Protein AF-A0A955XH92-F1 (afdb_monomer)

Radius of gyration: 49.48 Å; Cα contacts (8 Å, |Δi|>4): 234; chains: 1; bounding box: 108×67×118 Å

Nearest PDB structures (foldseek):
  1gvi-assembly1_B  TM=5.004E-01  e=5.113E+00  Thermus sp.
  8cb5-assembly1_B  TM=3.357E-01  e=5.113E+00  Listeria monocytogenes
  5c5z-assembly1_B  TM=2.698E-01  e=4.292E+00  Escherichia coli

Foldseek 3Di:
DDDPPKDKDAAFDFDAFAWKAQPVVRDIDGFDPQPVHDPDPRGDGRHTDHPTIIIGDDRVVVVVCVVVVVVVCVVCVVVVVVVVVVVVLVVVLVVWDKDFAQFFAQFAWKAFPVVRDIFGDHHGGDGHHDDRRTIITGDPVVNVVVCVVVVVVCCVVVVVVVVVVVVVVVVCVVVVVVVVVVVVVCVVVVVPPVPVVVVVVVVVVVCVVVVNDPPPCCVVVVVVVVDPVVVVVVVVVVVVVVVVVD

Secondary structure (DSSP, 8-state):
----S--EEETT-EE-SEEEEETTTTEEEEE-TTTT-TT--SSEE----TT-EEEEEPHHHHHHHHHHHHHHHHHHHHHHHHHHHHHHHHHHHTS--EEETTSEE-SEEEEETTTTEEEEE-STTEEPSS-TT-EEEEEPHHHHHHHHHHHHHHHHHHHHHHHHHHHHHHHHHHHHHHHHHHHHHHHHHHH----HHHHHHHHHHHHHHTT----S-SHHHHHHGGG-HHHHHHHHHHHHHHHH--

pLDDT: mean 79.57, std 12.46, range [47.97, 96.19]

Structure (mmCIF, N/CA/C/O backbone):
data_AF-A0A955XH92-F1
#
_entry.id   AF-A0A955XH92-F1
#
loop_
_atom_site.group_PDB
_atom_site.id
_atom_site.type_symbol
_atom_site.label_atom_id
_atom_site.label_alt_id
_atom_site.label_comp_id
_atom_site.label_asym_id
_atom_site.label_entity_id
_atom_site.label_seq_id
_atom_site.pdbx_PDB_ins_code
_atom_site.Cartn_x
_atom_site.Cartn_y
_atom_site.Cartn_z
_atom_site.occupancy
_atom_site.B_iso_or_equiv
_atom_site.auth_seq_id
_atom_site.auth_comp_id
_atom_site.auth_asym_id
_atom_site.auth_atom_id
_atom_site.pdbx_PDB_model_num
ATOM 1 N N . MET A 1 1 ? -54.670 20.888 9.285 1.00 48.75 1 MET A N 1
ATOM 2 C CA . MET A 1 1 ? -53.463 21.634 9.723 1.00 48.75 1 MET A CA 1
ATOM 3 C C . MET A 1 1 ? -52.214 20.906 9.238 1.00 48.75 1 MET A C 1
ATOM 5 O O . MET A 1 1 ? -52.011 19.762 9.628 1.00 48.75 1 MET A O 1
ATOM 9 N N . LYS A 1 2 ? -51.399 21.523 8.372 1.00 62.41 2 LYS A N 1
ATOM 10 C CA . LYS A 1 2 ? -50.099 20.969 7.953 1.00 62.41 2 LYS A CA 1
ATOM 11 C C . LYS A 1 2 ? -49.118 21.125 9.121 1.00 62.41 2 LYS A C 1
ATOM 13 O O . LYS A 1 2 ? -48.779 22.250 9.472 1.00 62.41 2 LYS A O 1
ATOM 18 N N . ARG A 1 3 ? -48.709 20.027 9.766 1.00 62.78 3 ARG A N 1
ATOM 19 C CA . ARG A 1 3 ? -47.646 20.083 10.783 1.00 62.78 3 ARG A CA 1
ATOM 20 C C . ARG A 1 3 ? -46.311 20.365 10.078 1.00 62.78 3 ARG A C 1
ATOM 22 O O . ARG A 1 3 ? -46.056 19.737 9.049 1.00 62.78 3 ARG A O 1
ATOM 29 N N . PRO A 1 4 ? -45.479 21.292 10.581 1.00 65.06 4 PRO A N 1
ATOM 30 C CA . PRO A 1 4 ? -44.176 21.567 9.987 1.00 65.06 4 PRO A CA 1
ATOM 31 C C . PRO A 1 4 ? -43.326 20.291 9.994 1.00 65.06 4 PRO A C 1
ATOM 33 O O . PRO A 1 4 ? -43.204 19.622 11.017 1.00 65.06 4 PRO A O 1
ATOM 36 N N . MET A 1 5 ? -42.765 19.942 8.834 1.00 67.50 5 MET A N 1
ATOM 37 C CA . MET A 1 5 ? -42.059 18.673 8.600 1.00 67.50 5 MET A CA 1
ATOM 38 C C . MET A 1 5 ? -40.729 18.564 9.369 1.00 67.50 5 MET A C 1
ATOM 40 O O . MET A 1 5 ? -40.195 17.473 9.536 1.00 67.50 5 MET A O 1
ATOM 44 N N . MET A 1 6 ? -40.216 19.687 9.873 1.00 78.50 6 MET A N 1
ATOM 45 C CA . MET A 1 6 ? -38.989 19.784 10.655 1.00 78.50 6 MET A CA 1
ATOM 46 C C . MET A 1 6 ? -39.283 20.565 11.931 1.00 78.50 6 MET A C 1
ATOM 48 O O . MET A 1 6 ? -39.622 21.746 11.888 1.00 78.50 6 MET A O 1
ATOM 52 N N . THR A 1 7 ? -39.178 19.895 13.073 1.00 86.62 7 THR A N 1
ATOM 53 C CA . THR A 1 7 ? -39.348 20.510 14.392 1.00 86.62 7 THR A CA 1
ATOM 54 C C . THR A 1 7 ? -38.124 20.177 15.234 1.00 86.62 7 THR A C 1
ATOM 56 O O . THR A 1 7 ? -37.644 19.040 15.217 1.00 86.62 7 THR A O 1
ATOM 59 N N . TRP A 1 8 ? -37.592 21.190 15.914 1.00 92.00 8 TRP A N 1
ATOM 60 C CA . TRP A 1 8 ? -36.477 21.047 16.841 1.00 92.00 8 TRP A CA 1
ATOM 61 C C . TRP A 1 8 ? -37.012 20.782 18.243 1.00 92.00 8 TRP A C 1
ATOM 63 O O . TRP A 1 8 ? -37.930 21.470 18.683 1.00 92.00 8 TRP A O 1
ATOM 73 N N . TYR A 1 9 ? -36.396 19.834 18.936 1.00 93.69 9 TYR A N 1
ATOM 74 C CA . TYR A 1 9 ? -36.721 19.454 20.306 1.00 93.69 9 TYR A CA 1
ATOM 75 C C . TYR A 1 9 ? -35.491 19.611 21.197 1.00 93.69 9 TYR A C 1
ATOM 77 O O . TYR A 1 9 ? -34.352 19.522 20.724 1.00 93.69 9 TYR A O 1
ATOM 85 N N . ARG A 1 10 ? -35.708 19.879 22.478 1.00 94.88 10 ARG A N 1
ATOM 86 C CA . ARG A 1 10 ? -34.670 19.904 23.509 1.00 94.88 10 ARG A CA 1
ATOM 87 C C . ARG A 1 10 ? -34.712 18.614 24.314 1.00 94.88 10 ARG A C 1
ATOM 89 O O . ARG A 1 10 ? -35.688 17.866 24.285 1.00 94.88 10 ARG A O 1
ATOM 96 N N . GLU A 1 11 ? -33.624 18.343 25.018 1.00 92.62 11 GLU A N 1
ATOM 97 C CA . GLU A 1 11 ? -33.628 17.287 26.022 1.00 92.62 11 GLU A CA 1
ATOM 98 C C . GLU A 1 11 ? -34.738 17.525 27.057 1.00 92.62 11 GLU A C 1
ATOM 100 O O . GLU A 1 11 ? -34.969 18.654 27.489 1.00 92.62 11 GLU A O 1
ATOM 105 N N . GLY A 1 12 ? -35.420 16.446 27.441 1.00 90.06 12 GLY A N 1
ATOM 106 C CA . GLY A 1 12 ? -36.512 16.471 28.411 1.00 90.06 12 GLY A CA 1
ATOM 107 C C . GLY A 1 12 ? -37.889 16.738 27.803 1.00 90.06 12 GLY A C 1
ATOM 108 O O . GLY A 1 12 ? -38.890 16.457 28.465 1.00 90.06 12 GLY A O 1
ATOM 109 N N . ASP A 1 13 ? -37.961 17.194 26.548 1.00 92.25 13 ASP A N 1
ATOM 110 C CA . ASP A 1 13 ? -39.232 17.390 25.849 1.00 92.25 13 ASP A CA 1
ATOM 111 C C . ASP A 1 13 ? -39.973 16.054 25.678 1.00 92.25 13 ASP A C 1
ATOM 113 O O . ASP A 1 13 ? -39.369 15.003 25.434 1.00 92.25 13 ASP A O 1
ATOM 117 N N . ILE A 1 14 ? -41.305 16.095 25.772 1.00 91.50 14 ILE A N 1
ATOM 118 C CA . ILE A 1 14 ? -42.164 14.961 25.413 1.00 91.50 14 ILE A CA 1
ATOM 119 C C . ILE A 1 14 ? -42.299 14.963 23.896 1.00 91.50 14 ILE A C 1
ATOM 121 O O . ILE A 1 14 ? -42.910 15.862 23.312 1.00 91.50 14 ILE A O 1
ATOM 125 N N . VAL A 1 15 ? -41.71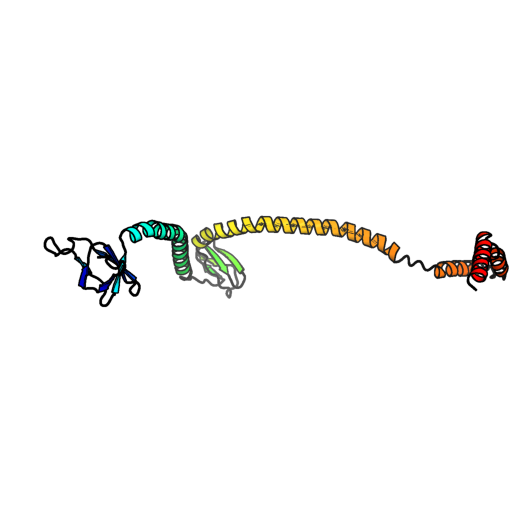2 13.958 23.255 1.00 92.00 15 VAL A N 1
ATOM 126 C CA . VAL A 1 15 ? -41.629 13.888 21.799 1.00 92.00 15 VAL A CA 1
ATOM 127 C C . VAL A 1 15 ? -42.361 12.657 21.260 1.00 92.00 15 VAL A C 1
ATOM 129 O O . VAL A 1 15 ? -42.433 11.620 21.929 1.00 92.00 15 VAL A O 1
ATOM 132 N N . PRO A 1 16 ? -42.936 12.739 20.047 1.00 89.81 16 PRO A N 1
ATOM 133 C CA . PRO A 1 16 ? -43.561 11.586 19.413 1.00 89.81 16 PRO A CA 1
ATOM 134 C C . PRO A 1 16 ? -42.517 10.528 19.035 1.00 89.81 16 PRO A C 1
ATOM 136 O O . PRO A 1 16 ? -41.323 10.807 18.925 1.00 89.81 16 PRO A O 1
ATOM 139 N N . THR A 1 17 ? -42.971 9.315 18.738 1.00 88.38 17 THR A N 1
ATOM 140 C CA . THR A 1 17 ? -42.096 8.249 18.237 1.00 88.38 17 THR A CA 1
ATOM 141 C C . THR A 1 17 ? -41.371 8.664 16.952 1.00 88.38 17 THR A C 1
ATOM 143 O O . THR A 1 17 ? -41.960 9.274 16.043 1.00 88.38 17 THR A O 1
ATOM 146 N N . GLY A 1 18 ? -40.075 8.360 16.886 1.00 89.75 18 GLY A N 1
ATOM 147 C CA . GLY A 1 18 ? -39.229 8.685 15.741 1.00 89.75 18 GLY A CA 1
ATOM 148 C C . GLY A 1 18 ? -37.737 8.701 16.059 1.00 89.75 18 GLY A C 1
ATOM 149 O O . GLY A 1 18 ? -37.314 8.398 17.176 1.00 89.75 18 GLY A O 1
ATOM 150 N N . PHE A 1 19 ? -36.952 9.072 15.049 1.00 91.06 19 PHE A N 1
ATOM 151 C CA . PHE A 1 19 ? -35.512 9.269 15.167 1.00 91.06 19 PHE A CA 1
ATOM 152 C C . PHE A 1 19 ? -35.197 10.745 15.386 1.00 91.06 19 PHE A C 1
ATOM 154 O O . PHE A 1 19 ? -35.812 11.620 14.778 1.00 91.06 19 PHE A O 1
ATOM 161 N N . TYR A 1 20 ? -34.221 11.013 16.239 1.00 93.56 20 TYR A N 1
ATOM 162 C CA . TYR A 1 20 ? -33.823 12.345 16.665 1.00 93.56 20 TYR A CA 1
ATOM 163 C C . TYR A 1 20 ? -32.310 12.462 16.548 1.00 93.56 20 TYR A C 1
ATOM 165 O O . TYR A 1 20 ? -31.592 11.642 17.119 1.00 93.56 20 TYR A O 1
ATOM 173 N N . ILE A 1 21 ? -31.819 13.465 15.817 1.00 93.88 21 ILE A N 1
ATOM 174 C CA . ILE A 1 21 ? -30.374 13.677 15.639 1.00 93.88 21 ILE A CA 1
ATOM 175 C C . ILE A 1 21 ? -29.955 15.033 16.191 1.00 93.88 21 ILE A C 1
ATOM 177 O O . ILE A 1 21 ? -30.604 16.044 15.923 1.00 93.88 21 ILE A O 1
ATOM 181 N N . ALA A 1 22 ? -28.852 15.073 16.929 1.00 95.19 22 ALA A N 1
ATOM 182 C CA . ALA A 1 22 ? -28.221 16.300 17.393 1.00 95.19 22 ALA A CA 1
ATOM 183 C C . ALA A 1 22 ? -26.896 16.503 16.638 1.00 95.19 22 ALA A C 1
ATOM 185 O O . ALA A 1 22 ? -25.845 16.070 17.115 1.00 95.19 22 ALA A O 1
ATOM 186 N N . PRO A 1 23 ? -26.895 17.180 15.471 1.00 89.56 23 PRO A N 1
ATOM 187 C CA . PRO A 1 23 ? -25.733 17.210 14.577 1.00 89.56 23 PRO A CA 1
ATOM 188 C C . PRO A 1 23 ? -24.496 17.852 15.221 1.00 89.56 23 PRO A C 1
ATOM 190 O O . PRO A 1 23 ? -23.376 17.429 14.969 1.00 89.56 23 PRO A O 1
ATOM 193 N N . ARG A 1 24 ? -24.687 18.833 16.113 1.00 91.94 24 ARG A N 1
ATOM 194 C CA . ARG A 1 24 ? -23.587 19.505 16.830 1.00 91.94 24 ARG A CA 1
ATOM 195 C C . ARG A 1 24 ? -22.930 18.657 17.918 1.00 91.94 24 ARG A C 1
ATOM 197 O O . ARG A 1 24 ? -21.814 18.963 18.318 1.00 91.94 24 ARG A O 1
ATOM 204 N N . LYS A 1 25 ? -23.641 17.659 18.442 1.00 91.44 25 LYS A N 1
ATOM 205 C CA . LYS A 1 25 ? -23.168 16.788 19.529 1.00 91.44 25 LYS A CA 1
ATOM 206 C C . LYS A 1 25 ? -22.921 15.353 19.060 1.00 91.44 25 LYS A C 1
ATOM 208 O O . LYS A 1 25 ? -22.472 14.548 19.861 1.00 91.44 25 LYS A O 1
ATOM 213 N N . LEU A 1 26 ? -23.192 15.064 17.782 1.00 91.38 26 LEU A N 1
ATOM 214 C CA . LEU A 1 26 ? -23.094 13.737 17.171 1.00 91.38 26 LEU A CA 1
ATOM 215 C C . LEU A 1 26 ? -23.873 12.664 17.955 1.00 91.38 26 LEU A C 1
ATOM 217 O O . LEU A 1 26 ? -23.429 11.527 18.058 1.00 91.38 26 LEU A O 1
ATOM 221 N N . ASP A 1 27 ? -25.040 13.029 18.498 1.00 91.38 27 ASP A N 1
ATOM 222 C CA . ASP A 1 27 ? -25.925 12.104 19.216 1.00 91.38 27 ASP A CA 1
ATOM 223 C C . ASP A 1 27 ? -27.137 11.732 18.353 1.00 91.38 27 ASP A C 1
ATOM 225 O O . ASP A 1 27 ? -27.728 12.590 17.685 1.00 91.38 27 ASP A O 1
ATOM 229 N N . VAL A 1 28 ? -27.512 10.454 18.371 1.00 90.56 28 VAL A N 1
ATOM 230 C CA . VAL A 1 28 ? -28.655 9.907 17.632 1.00 90.56 28 VAL A CA 1
ATOM 231 C C . VAL A 1 28 ? -29.500 9.084 18.591 1.00 90.56 28 VAL A C 1
ATOM 233 O O . VAL A 1 28 ? -29.007 8.175 19.256 1.00 90.56 28 VAL A O 1
ATOM 236 N N . ARG A 1 29 ? -30.796 9.390 18.654 1.00 91.19 29 ARG A N 1
ATOM 237 C CA . ARG A 1 29 ? -31.745 8.750 19.568 1.00 91.19 29 ARG A CA 1
ATOM 238 C C . ARG A 1 29 ? -32.950 8.226 18.804 1.00 91.19 29 ARG A C 1
ATOM 240 O O . ARG A 1 29 ? -33.526 8.928 17.975 1.00 91.19 29 ARG A O 1
ATOM 247 N N . ALA A 1 30 ? -33.353 7.003 19.121 1.00 90.19 30 ALA A N 1
ATOM 248 C CA . ALA A 1 30 ? -34.655 6.473 18.753 1.00 90.19 30 ALA A CA 1
ATOM 249 C C . ALA A 1 30 ? -35.562 6.575 19.979 1.00 90.19 30 ALA A C 1
ATOM 251 O O . ALA A 1 30 ? -35.201 6.091 21.051 1.00 90.19 30 ALA A O 1
ATOM 252 N N . VAL A 1 31 ? -36.712 7.227 19.828 1.00 90.38 31 VAL A N 1
ATOM 253 C CA . VAL A 1 31 ? -37.715 7.334 20.892 1.00 90.38 31 VAL A CA 1
ATOM 254 C C . VAL A 1 31 ? -38.905 6.478 20.499 1.00 90.38 31 VAL A C 1
ATOM 256 O O . VAL A 1 31 ? -39.491 6.698 19.436 1.00 90.38 31 VAL A O 1
ATOM 259 N N . VAL A 1 32 ? -39.264 5.512 21.346 1.00 87.31 32 VAL A N 1
ATOM 260 C CA . VAL A 1 32 ? -40.376 4.577 21.119 1.00 87.31 32 VAL A CA 1
ATOM 261 C C . VAL A 1 32 ? -41.477 4.828 22.150 1.00 87.31 32 VAL A C 1
ATOM 263 O O . VAL A 1 32 ? -41.204 5.074 23.324 1.00 87.31 32 VAL A O 1
ATOM 266 N N . ARG A 1 33 ? -42.745 4.804 21.715 1.00 84.25 33 ARG A N 1
ATOM 267 C CA . ARG A 1 33 ? -43.898 4.981 22.613 1.00 84.25 33 ARG A CA 1
ATOM 268 C C . ARG A 1 33 ? -43.901 3.874 23.674 1.00 84.25 33 ARG A C 1
ATOM 270 O O . ARG A 1 33 ? -43.704 2.712 23.341 1.00 84.25 33 ARG A O 1
ATOM 277 N N . GLY A 1 34 ? -44.144 4.242 24.933 1.00 78.56 34 GLY A N 1
ATOM 278 C CA . GLY A 1 34 ? -44.189 3.305 26.064 1.00 78.56 34 GLY A CA 1
ATOM 279 C C . GLY A 1 34 ? -42.852 3.086 26.782 1.00 78.56 34 GLY A C 1
ATOM 280 O O . GLY A 1 34 ? -42.824 2.397 27.796 1.00 78.56 34 GLY A O 1
ATOM 281 N N . GLN A 1 35 ? -41.760 3.706 26.320 1.00 81.19 35 GLN A N 1
ATOM 282 C CA . GLN A 1 35 ? -40.441 3.574 26.951 1.00 81.19 35 GLN A CA 1
ATOM 283 C C . GLN A 1 35 ? -40.373 4.167 28.374 1.00 81.19 35 GLN A C 1
ATOM 285 O O . GLN A 1 35 ? -39.598 3.686 29.195 1.00 81.19 35 GLN A O 1
ATOM 290 N N . ASP A 1 36 ? -41.203 5.168 28.690 1.00 81.12 36 ASP A N 1
ATOM 291 C CA . ASP A 1 36 ? -41.291 5.788 30.025 1.00 81.12 36 ASP A CA 1
ATOM 292 C C . ASP A 1 36 ? -42.459 5.247 30.877 1.00 81.12 36 ASP A C 1
ATOM 294 O O . ASP A 1 36 ? -42.816 5.837 31.897 1.00 81.12 36 ASP A O 1
ATOM 298 N N . GLY A 1 37 ? -43.052 4.117 30.476 1.00 78.62 37 GLY A N 1
ATOM 299 C CA . GLY A 1 37 ? -44.111 3.428 31.214 1.00 78.62 37 GLY A CA 1
ATOM 300 C C . GLY A 1 37 ? -45.506 3.514 30.570 1.00 78.62 37 GLY A C 1
ATOM 301 O O . GLY A 1 37 ? -45.745 4.324 29.670 1.00 78.62 37 GLY A O 1
ATOM 302 N N . PRO A 1 38 ? -46.453 2.673 31.031 1.00 71.19 38 PRO A N 1
ATOM 303 C CA . PRO A 1 38 ? -47.768 2.480 30.406 1.00 71.19 38 PRO A CA 1
ATOM 304 C C . PRO A 1 38 ? -48.733 3.670 30.551 1.00 71.19 38 PRO A C 1
ATOM 306 O O . PRO A 1 38 ? -49.770 3.695 29.894 1.00 71.19 38 PRO A O 1
ATOM 309 N N . HIS A 1 39 ? -48.401 4.665 31.380 1.00 72.44 39 HIS A N 1
ATOM 310 C CA . HIS A 1 39 ? -49.242 5.841 31.644 1.00 72.44 39 HIS A CA 1
ATOM 311 C C . HIS A 1 39 ? -48.652 7.160 31.116 1.00 72.44 39 HIS A C 1
ATOM 313 O O . HIS A 1 39 ? -49.152 8.233 31.447 1.00 72.44 39 HIS A O 1
ATOM 319 N N . ALA A 1 40 ? -47.596 7.109 30.297 1.00 67.94 40 ALA A N 1
ATOM 320 C CA . ALA A 1 40 ? -47.015 8.314 29.711 1.00 67.94 40 ALA A CA 1
ATOM 321 C C . ALA A 1 40 ? -47.939 8.893 28.608 1.00 67.94 40 ALA A C 1
ATOM 323 O O . ALA A 1 40 ? -48.334 8.158 27.696 1.00 67.94 40 ALA A O 1
ATOM 324 N N . PRO A 1 41 ? -48.299 10.191 28.662 1.00 64.00 41 PRO A N 1
ATOM 325 C CA . PRO A 1 41 ? -49.175 10.822 27.672 1.00 64.00 41 PRO A CA 1
ATOM 326 C C . PRO A 1 41 ? -48.509 10.850 26.289 1.00 64.00 41 PRO A C 1
ATOM 328 O O . PRO A 1 41 ? -47.399 11.351 26.191 1.00 64.00 41 PRO A O 1
ATOM 331 N N . ASP A 1 42 ? -49.186 10.318 25.257 1.00 75.88 42 ASP A N 1
ATOM 332 C CA . ASP A 1 42 ? -48.954 10.366 23.785 1.00 75.88 42 ASP A CA 1
ATOM 333 C C . ASP A 1 42 ? -47.519 10.489 23.198 1.00 75.88 42 ASP A C 1
ATOM 335 O O . ASP A 1 42 ? -47.338 10.704 21.995 1.00 75.88 42 ASP A O 1
ATOM 339 N N . GLY A 1 43 ? -46.478 10.261 23.991 1.00 79.56 43 GLY A N 1
ATOM 340 C CA . GLY A 1 43 ? -45.076 10.450 23.644 1.00 79.56 43 GLY A CA 1
ATOM 341 C C . GLY A 1 43 ? -44.152 9.901 24.729 1.00 79.56 43 GLY A C 1
ATOM 342 O O . GLY A 1 43 ? -44.597 9.335 25.727 1.00 79.56 43 GLY A O 1
ATOM 343 N N . ALA A 1 44 ? -42.851 10.037 24.509 1.00 87.44 44 ALA A N 1
ATOM 344 C CA . ALA A 1 44 ? -41.823 9.667 25.478 1.00 87.44 44 ALA A CA 1
ATOM 345 C C . ALA A 1 44 ? -40.842 10.832 25.643 1.00 87.44 44 ALA A C 1
ATOM 347 O O . ALA A 1 44 ? -40.685 11.660 24.739 1.00 87.44 44 ALA A O 1
ATOM 348 N N . ARG A 1 45 ? -40.224 10.938 26.820 1.00 90.19 45 ARG A N 1
ATOM 349 C CA . ARG A 1 45 ? -39.237 11.976 27.112 1.00 90.19 45 ARG A CA 1
ATOM 350 C C . ARG A 1 45 ? -37.970 11.708 26.315 1.00 90.19 45 ARG A C 1
ATOM 352 O O . ARG A 1 45 ? -37.382 10.627 26.379 1.00 90.19 45 ARG A O 1
ATOM 359 N N . LEU A 1 46 ? -37.510 12.727 25.600 1.00 91.75 46 LEU A N 1
ATOM 360 C CA . LEU A 1 46 ? -36.243 12.675 24.890 1.00 91.75 46 LEU A CA 1
ATOM 361 C C . LEU A 1 46 ? -35.084 12.746 25.895 1.00 91.75 46 LEU A C 1
ATOM 363 O O . LEU A 1 46 ? -34.734 13.826 26.369 1.00 91.75 46 LEU A O 1
ATOM 367 N N . ARG A 1 47 ? -34.501 11.592 26.234 1.00 90.38 47 ARG A N 1
ATOM 368 C CA . ARG A 1 47 ? -33.309 11.495 27.093 1.00 90.38 47 ARG A CA 1
ATOM 369 C C . ARG A 1 47 ? -32.056 11.622 26.230 1.00 90.38 47 ARG A C 1
ATOM 371 O O . ARG A 1 47 ? -31.790 10.744 25.405 1.00 90.38 47 ARG A O 1
ATOM 378 N N . GLY A 1 48 ? -31.340 12.729 26.385 1.00 90.44 48 GLY A N 1
ATOM 379 C CA . GLY A 1 48 ? -30.310 13.172 25.457 1.00 90.44 48 GLY A CA 1
ATOM 380 C C . GLY A 1 48 ? -29.031 13.630 26.149 1.00 90.44 48 GLY A C 1
ATOM 381 O O . GLY A 1 48 ? -28.712 13.195 27.246 1.00 90.44 48 GLY A O 1
ATOM 382 N N . VAL A 1 49 ? -28.264 14.462 25.454 1.00 92.44 49 VAL A N 1
ATOM 383 C CA . VAL A 1 49 ? -27.111 15.182 25.998 1.00 92.44 49 VAL A CA 1
ATOM 384 C C . VAL A 1 49 ? -27.577 16.562 26.454 1.00 92.44 49 VAL A C 1
ATOM 386 O O . VAL A 1 49 ? -28.273 17.248 25.699 1.00 92.44 49 VAL A O 1
ATOM 389 N N . GLU A 1 50 ? -27.113 17.001 27.624 1.00 92.69 50 GLU A N 1
ATOM 390 C CA . GLU A 1 50 ? -27.474 18.301 28.192 1.00 92.69 50 GLU A CA 1
ATOM 391 C C . GLU A 1 50 ? -27.210 19.462 27.228 1.00 92.69 50 GLU A C 1
ATOM 393 O O . GLU A 1 50 ? -26.133 19.613 26.639 1.00 92.69 50 GLU A O 1
ATOM 398 N N . GLY A 1 51 ? -28.258 20.260 27.003 1.00 92.12 51 GLY A N 1
ATOM 399 C CA . GLY A 1 51 ? -28.246 21.396 26.082 1.00 92.12 51 GLY A CA 1
ATOM 400 C C . GLY A 1 51 ? -28.258 21.035 24.589 1.00 92.12 51 GLY A C 1
ATOM 401 O O . GLY A 1 51 ? -28.125 21.932 23.747 1.00 92.12 51 GLY A O 1
ATOM 402 N N . ALA A 1 52 ? -28.416 19.761 24.216 1.00 93.88 52 ALA A N 1
ATOM 403 C CA . ALA A 1 52 ? -28.519 19.364 22.815 1.00 93.88 52 ALA A CA 1
ATOM 404 C C . ALA A 1 52 ? -29.878 19.743 22.200 1.00 93.88 52 ALA A C 1
ATOM 406 O O . ALA A 1 52 ? -30.929 19.715 22.843 1.00 93.88 52 ALA A O 1
ATOM 407 N N . ARG A 1 53 ? -29.846 20.099 20.909 1.00 95.75 53 ARG A N 1
ATOM 408 C CA . ARG A 1 53 ? -31.043 20.306 20.086 1.00 95.75 53 ARG A CA 1
ATOM 409 C C . ARG A 1 53 ? -31.161 19.167 19.096 1.00 95.75 53 ARG A C 1
ATOM 411 O O . ARG A 1 53 ? -30.242 18.938 18.308 1.00 95.75 53 ARG A O 1
ATOM 418 N N . TYR A 1 54 ? -32.305 18.512 19.129 1.00 95.75 54 TYR A N 1
ATOM 419 C CA . TYR A 1 54 ? -32.599 17.345 18.331 1.00 95.75 54 TYR A CA 1
ATOM 420 C C . TYR A 1 54 ? -33.527 17.693 17.182 1.00 95.75 54 TYR A C 1
ATOM 422 O O . TYR A 1 54 ? -34.581 18.302 17.362 1.00 95.75 54 TYR A O 1
ATOM 430 N N . LEU A 1 55 ? -33.127 17.275 15.994 1.00 94.50 55 LEU A N 1
ATOM 431 C CA . LEU A 1 55 ? -33.913 17.347 14.782 1.00 94.50 55 LEU A CA 1
ATOM 432 C C . LEU A 1 55 ? -34.669 16.032 14.614 1.00 94.50 55 LEU A C 1
ATOM 434 O O . LEU A 1 55 ? -34.042 14.971 14.549 1.00 94.50 55 LEU A O 1
ATOM 438 N N . ARG A 1 56 ? -35.999 16.094 14.520 1.00 92.62 56 ARG A N 1
ATOM 439 C CA . ARG A 1 56 ? -36.800 14.904 14.224 1.00 92.62 56 ARG A CA 1
ATOM 440 C C . ARG A 1 56 ? -36.602 14.490 12.769 1.00 92.62 56 ARG A C 1
ATOM 442 O O . ARG A 1 56 ? -36.943 15.239 11.855 1.00 92.62 56 ARG A O 1
ATOM 449 N N . LEU A 1 57 ? -36.110 13.275 12.570 1.00 89.75 57 LEU A N 1
ATOM 450 C CA . LEU A 1 57 ? -36.074 12.617 11.278 1.00 89.75 57 LEU A CA 1
ATOM 451 C C . LEU A 1 57 ? -37.329 11.753 11.102 1.00 89.75 57 LEU A C 1
ATOM 453 O O . LEU A 1 57 ? -37.668 10.955 11.986 1.00 89.75 57 LEU A O 1
ATOM 457 N N . PRO A 1 58 ? -38.026 11.875 9.962 1.00 84.50 58 PRO A N 1
ATOM 458 C CA . PRO A 1 58 ? -39.071 10.933 9.606 1.00 84.50 58 PRO A CA 1
ATOM 459 C C . PRO A 1 58 ? -38.508 9.512 9.539 1.00 84.50 58 PRO A C 1
ATOM 461 O O . PRO A 1 58 ? -37.399 9.304 9.047 1.00 84.50 58 PRO A O 1
ATOM 464 N N . LEU A 1 59 ? -39.292 8.522 9.973 1.00 82.56 59 LEU A N 1
ATOM 465 C CA . LEU A 1 59 ? -38.871 7.116 9.973 1.00 82.56 59 LEU A CA 1
ATOM 466 C C . LEU A 1 59 ? -38.395 6.656 8.582 1.00 82.56 59 LEU A C 1
ATOM 468 O O . LEU A 1 59 ? -37.386 5.966 8.471 1.00 82.56 59 LEU A O 1
ATOM 472 N N . PHE A 1 60 ? -39.073 7.110 7.520 1.00 82.50 60 PHE A N 1
ATOM 473 C CA . PHE A 1 60 ? -38.711 6.782 6.140 1.00 82.50 60 PHE A CA 1
ATOM 474 C C . PHE A 1 60 ? -37.314 7.285 5.752 1.00 82.50 60 PHE A C 1
ATOM 476 O O . PHE A 1 60 ? -36.638 6.626 4.973 1.00 82.50 60 PHE A O 1
ATOM 483 N N . VAL A 1 61 ? -36.844 8.404 6.319 1.00 84.50 61 VAL A N 1
ATOM 484 C CA . VAL A 1 61 ? -35.489 8.922 6.062 1.00 84.50 61 VAL A CA 1
ATOM 485 C C . VAL A 1 61 ? -34.442 7.998 6.682 1.00 84.50 61 VAL A C 1
ATOM 487 O O . VAL A 1 61 ? -33.429 7.721 6.050 1.00 84.50 61 VAL A O 1
ATOM 490 N N . GLY A 1 62 ? -34.701 7.466 7.881 1.00 80.50 62 GLY A N 1
ATOM 491 C CA . GLY A 1 62 ? -33.828 6.473 8.513 1.00 80.50 62 GLY A CA 1
ATOM 492 C C . GLY A 1 62 ? -33.736 5.181 7.698 1.00 80.50 62 GLY A C 1
ATOM 493 O O . GLY A 1 62 ? -32.639 4.707 7.410 1.00 80.50 62 GLY A O 1
ATOM 494 N N . VAL A 1 63 ? -34.882 4.656 7.255 1.00 85.38 63 VAL A N 1
ATOM 495 C CA . VAL A 1 63 ? -34.938 3.458 6.397 1.00 85.38 63 VAL A CA 1
ATOM 496 C C . VAL A 1 63 ? -34.214 3.690 5.068 1.00 85.38 63 VAL A C 1
ATOM 498 O O . VAL A 1 63 ? -33.439 2.837 4.648 1.00 85.38 63 VAL A O 1
ATOM 501 N N . LEU A 1 64 ? -34.392 4.858 4.443 1.00 88.19 64 LEU A N 1
ATOM 502 C CA . LEU A 1 64 ? -33.740 5.211 3.179 1.00 88.19 64 LEU A CA 1
ATOM 503 C C . LEU A 1 64 ? -32.217 5.378 3.324 1.00 88.19 64 LEU A C 1
ATOM 505 O O . LEU A 1 64 ? -31.464 4.993 2.433 1.00 88.19 64 LEU A O 1
ATOM 509 N N . LEU A 1 65 ? -31.752 5.932 4.447 1.00 85.38 65 LEU A N 1
ATOM 510 C CA . LEU A 1 65 ? -30.323 6.129 4.714 1.00 85.38 65 LEU A CA 1
ATOM 511 C C . LEU A 1 65 ? -29.608 4.846 5.146 1.00 85.38 65 LEU A C 1
ATOM 513 O O . LEU A 1 65 ? -28.403 4.735 4.940 1.00 85.38 65 LEU A O 1
ATOM 517 N N . THR A 1 66 ? -30.324 3.874 5.715 1.00 85.12 66 THR A N 1
ATOM 518 C CA . THR A 1 66 ? -29.743 2.612 6.201 1.00 85.12 66 THR A CA 1
ATOM 519 C C . THR A 1 66 ? -28.901 1.884 5.138 1.00 85.12 66 THR A C 1
ATOM 521 O O . THR A 1 66 ? -27.751 1.568 5.443 1.00 85.12 66 THR A O 1
ATOM 524 N N . PRO A 1 67 ? -29.367 1.655 3.892 1.00 88.81 67 PRO A N 1
ATOM 525 C CA . PRO A 1 67 ? -28.547 1.010 2.864 1.00 88.81 67 PRO A CA 1
ATOM 526 C C . PRO A 1 67 ? -27.367 1.873 2.403 1.00 88.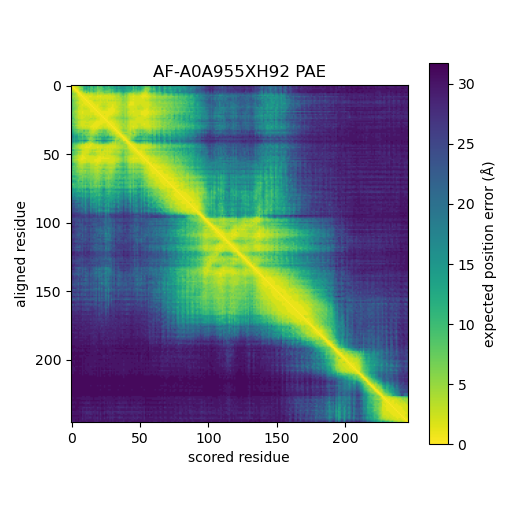81 67 PRO A C 1
ATOM 528 O O . PRO A 1 67 ? -26.313 1.329 2.093 1.00 88.81 67 PRO A O 1
ATOM 531 N N . VAL A 1 68 ? -27.494 3.205 2.399 1.00 86.88 68 VAL A N 1
ATOM 532 C CA . VAL A 1 68 ? -26.389 4.109 2.030 1.00 86.88 68 VAL A CA 1
ATOM 533 C C . VAL A 1 68 ? -25.283 4.059 3.084 1.00 86.88 68 VAL A C 1
ATOM 535 O O . VAL A 1 68 ? -24.112 3.898 2.749 1.00 86.88 68 VAL A O 1
ATOM 538 N N . ILE A 1 69 ? -25.656 4.138 4.364 1.00 83.44 69 ILE A N 1
ATOM 539 C CA . ILE A 1 69 ? -24.723 4.046 5.491 1.00 83.44 69 ILE A CA 1
ATOM 540 C C . ILE A 1 69 ? -24.114 2.641 5.556 1.00 83.44 69 ILE A C 1
ATOM 542 O O . ILE A 1 69 ? -22.900 2.510 5.695 1.00 83.44 69 ILE A O 1
ATOM 546 N N . GLY A 1 70 ? -24.930 1.595 5.404 1.00 81.38 70 GLY A N 1
ATOM 547 C CA . GLY A 1 70 ? -24.473 0.206 5.379 1.00 81.38 70 GLY A CA 1
ATOM 548 C C . GLY A 1 70 ? -23.521 -0.076 4.216 1.00 81.38 70 GLY A C 1
ATOM 549 O O . GLY A 1 70 ? -22.480 -0.698 4.414 1.00 81.38 70 GLY A O 1
ATOM 550 N N . GLY A 1 71 ? -23.824 0.446 3.025 1.00 84.56 71 GLY A N 1
ATOM 551 C CA . GLY A 1 71 ? -22.969 0.342 1.844 1.00 84.56 71 GLY A CA 1
ATOM 552 C C . GLY A 1 71 ? -21.643 1.080 2.019 1.00 84.56 71 GLY A C 1
ATOM 553 O O . GLY A 1 71 ? -20.587 0.499 1.782 1.00 84.56 71 GLY A O 1
ATOM 554 N N . ALA A 1 72 ? -21.672 2.325 2.505 1.00 81.19 72 ALA A N 1
ATOM 555 C CA . ALA A 1 72 ? -20.460 3.087 2.801 1.00 81.19 72 ALA A CA 1
ATOM 556 C C . ALA A 1 72 ? -19.596 2.394 3.867 1.00 81.19 72 ALA A C 1
ATOM 558 O O . ALA A 1 72 ? -18.378 2.299 3.713 1.00 81.19 72 ALA A O 1
ATOM 559 N N . PHE A 1 73 ? -20.219 1.850 4.916 1.00 80.62 73 PHE A N 1
ATOM 560 C CA . PHE A 1 73 ? -19.523 1.089 5.948 1.00 80.62 73 PHE A CA 1
ATOM 561 C C . PHE A 1 73 ? -18.865 -0.168 5.367 1.00 80.62 73 PHE A C 1
ATOM 563 O O . PHE A 1 73 ? -17.660 -0.348 5.540 1.00 80.62 73 PHE A O 1
ATOM 570 N N . ALA A 1 74 ? -19.612 -0.985 4.617 1.00 82.62 74 ALA A N 1
ATOM 571 C CA . ALA A 1 74 ? -19.101 -2.202 3.986 1.00 82.62 74 ALA A CA 1
ATOM 572 C C . ALA A 1 74 ? -17.942 -1.916 3.016 1.00 82.62 74 ALA A C 1
ATOM 574 O O . ALA A 1 74 ? -16.928 -2.611 3.050 1.00 82.62 74 ALA A O 1
ATOM 575 N N . LEU A 1 75 ? -18.047 -0.854 2.212 1.00 86.19 75 LEU A N 1
ATOM 576 C CA . LEU A 1 75 ? -16.985 -0.420 1.298 1.00 86.19 75 LEU A CA 1
ATOM 577 C C . LEU A 1 75 ? -15.751 0.116 2.037 1.00 86.19 75 LEU A C 1
ATOM 579 O O . LEU A 1 75 ? -14.629 -0.057 1.567 1.00 86.19 75 LEU A O 1
ATOM 583 N N . SER A 1 76 ? -15.937 0.749 3.197 1.00 82.31 76 SER A N 1
ATOM 584 C CA . SER A 1 76 ? -14.836 1.293 4.003 1.00 82.31 76 SER A CA 1
ATOM 585 C C . SER A 1 76 ? -14.141 0.250 4.884 1.00 82.31 76 SER A C 1
ATOM 587 O O . SER A 1 76 ? -12.987 0.446 5.272 1.00 82.31 76 SER A O 1
ATOM 589 N N . MET A 1 77 ? -14.808 -0.868 5.194 1.00 83.50 77 MET A N 1
ATOM 590 C CA . MET A 1 77 ? -14.310 -1.863 6.144 1.00 83.50 77 MET A CA 1
ATOM 591 C C . MET A 1 77 ? -12.925 -2.425 5.766 1.00 83.50 77 MET A C 1
ATOM 593 O O . MET A 1 77 ? -12.062 -2.466 6.645 1.00 83.50 77 MET A O 1
ATOM 597 N N . PRO A 1 78 ? -12.635 -2.773 4.493 1.00 81.06 78 PRO A N 1
ATOM 598 C CA . PRO A 1 78 ? -11.303 -3.223 4.091 1.00 81.06 78 PRO A CA 1
ATOM 599 C C . PRO A 1 78 ? -10.216 -2.180 4.373 1.00 81.06 78 PRO A C 1
ATOM 601 O O . PRO A 1 78 ? -9.149 -2.522 4.879 1.00 81.06 78 PRO A O 1
ATOM 604 N N . ALA A 1 79 ? -10.498 -0.900 4.115 1.00 75.75 79 ALA A N 1
ATOM 605 C CA . ALA A 1 79 ? -9.556 0.185 4.370 1.00 75.75 79 ALA A CA 1
ATOM 606 C C . ALA A 1 79 ? -9.318 0.386 5.874 1.00 75.75 79 ALA A C 1
ATOM 608 O O . ALA A 1 79 ? -8.173 0.538 6.295 1.00 75.75 79 ALA A O 1
ATOM 609 N N . VAL A 1 80 ? -10.371 0.326 6.698 1.00 78.25 80 VAL A N 1
ATOM 610 C CA . VAL A 1 80 ? -10.257 0.426 8.164 1.00 78.25 80 VAL A CA 1
ATOM 611 C C . VAL A 1 80 ? -9.453 -0.744 8.733 1.00 78.25 80 VAL A C 1
ATOM 613 O O . VAL A 1 80 ? -8.573 -0.525 9.565 1.00 78.25 80 VAL A O 1
ATOM 616 N N . VAL A 1 81 ? -9.702 -1.970 8.262 1.00 76.62 81 VAL A N 1
ATOM 617 C CA . VAL A 1 81 ? -8.954 -3.166 8.678 1.00 76.62 81 VAL A CA 1
ATOM 618 C C . VAL A 1 81 ? -7.485 -3.052 8.273 1.00 76.62 81 VAL A C 1
ATOM 620 O O . VAL A 1 81 ? -6.612 -3.252 9.117 1.00 76.62 81 VAL A O 1
ATOM 623 N N . LEU A 1 82 ? -7.194 -2.665 7.028 1.00 78.06 82 LEU A N 1
ATOM 624 C CA . LEU A 1 82 ? -5.823 -2.454 6.553 1.00 78.06 82 LEU A CA 1
ATOM 625 C C . LEU A 1 82 ? -5.106 -1.358 7.347 1.00 78.06 82 LEU A C 1
ATOM 627 O O . LEU A 1 82 ? -3.949 -1.532 7.729 1.00 78.06 82 LEU A O 1
ATOM 631 N N . PHE A 1 83 ? -5.789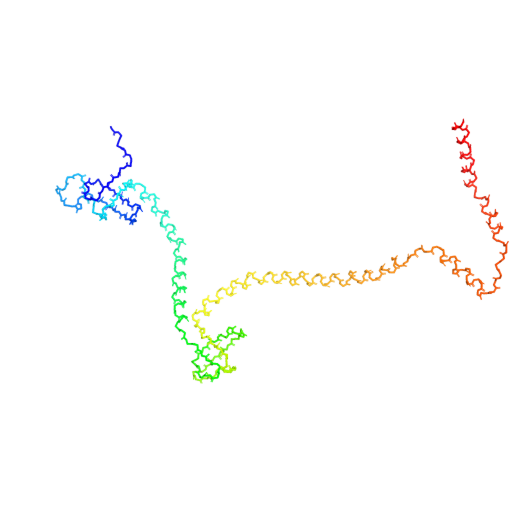 -0.252 7.642 1.00 79.00 83 PHE A N 1
ATOM 632 C CA . PHE A 1 83 ? -5.213 0.853 8.401 1.00 79.00 83 PHE A CA 1
ATOM 633 C C . PHE A 1 83 ? -4.958 0.472 9.865 1.00 79.00 83 PHE A C 1
ATOM 635 O O . PHE A 1 83 ? -3.885 0.754 10.400 1.00 79.00 83 PHE A O 1
ATOM 642 N N . ALA A 1 84 ? -5.905 -0.212 10.514 1.00 78.06 84 ALA A N 1
ATOM 643 C CA . ALA A 1 84 ? -5.748 -0.702 11.881 1.00 78.06 84 ALA A CA 1
ATOM 644 C C . ALA A 1 84 ? -4.608 -1.728 11.985 1.00 78.06 84 ALA A C 1
ATOM 646 O O . ALA A 1 84 ? -3.767 -1.623 12.883 1.00 78.06 84 ALA A O 1
ATOM 647 N N . LEU A 1 85 ? -4.537 -2.662 11.031 1.00 78.31 85 LEU A N 1
ATOM 648 C CA . LEU A 1 85 ? -3.468 -3.653 10.935 1.00 78.31 85 LEU A CA 1
ATOM 649 C C . LEU A 1 85 ? -2.113 -2.971 10.707 1.00 78.31 85 LEU A C 1
ATOM 651 O O . LEU A 1 85 ? -1.164 -3.223 11.449 1.00 78.31 85 LEU A O 1
ATOM 655 N N . GLY A 1 86 ? -2.035 -2.045 9.748 1.00 76.00 86 GLY A N 1
ATOM 656 C CA . GLY A 1 86 ? -0.834 -1.261 9.463 1.00 76.00 86 GLY A CA 1
ATOM 657 C C . GLY A 1 86 ? -0.350 -0.476 10.682 1.00 76.00 86 GLY A C 1
ATOM 658 O O . GLY A 1 86 ? 0.840 -0.497 11.001 1.00 76.00 86 GLY A O 1
ATOM 659 N N . ARG A 1 87 ? -1.266 0.151 11.430 1.00 80.94 87 ARG A N 1
ATOM 660 C CA . ARG A 1 87 ? -0.928 0.899 12.648 1.00 80.94 87 ARG A CA 1
ATOM 661 C C . ARG A 1 87 ? -0.347 -0.002 13.736 1.00 80.94 87 ARG A C 1
ATOM 663 O O . ARG A 1 87 ? 0.639 0.376 14.368 1.00 80.94 87 ARG A O 1
ATOM 670 N N . GLU A 1 88 ? -0.921 -1.185 13.947 1.00 76.25 88 GLU A N 1
ATOM 671 C CA . GLU A 1 88 ? -0.421 -2.135 14.947 1.00 76.25 88 GLU A CA 1
ATOM 672 C C . GLU A 1 88 ? 0.927 -2.748 14.527 1.00 76.25 88 GLU A C 1
ATOM 674 O O . GLU A 1 88 ? 1.822 -2.913 15.357 1.00 76.25 88 GLU A O 1
ATOM 679 N N . ILE A 1 89 ? 1.135 -2.982 13.228 1.00 69.62 89 ILE A N 1
ATOM 680 C CA . ILE A 1 89 ? 2.431 -3.415 12.689 1.00 69.62 89 ILE A CA 1
ATOM 681 C C . ILE A 1 89 ? 3.493 -2.341 12.896 1.00 69.62 89 ILE A C 1
ATOM 683 O O . ILE A 1 89 ? 4.573 -2.654 13.386 1.00 69.62 89 ILE A O 1
ATOM 687 N N . VAL A 1 90 ? 3.200 -1.075 12.581 1.00 73.88 90 VAL A N 1
ATOM 688 C CA . VAL A 1 90 ? 4.134 0.038 12.816 1.00 73.88 90 VAL A CA 1
ATOM 689 C C . VAL A 1 90 ? 4.442 0.171 14.303 1.00 73.88 90 VAL A C 1
ATOM 691 O O . VAL A 1 90 ? 5.592 0.394 14.675 1.00 73.88 90 VAL A O 1
ATOM 694 N N . ARG A 1 91 ? 3.445 -0.011 15.172 1.00 76.19 91 ARG A N 1
ATOM 695 C CA . ARG A 1 91 ? 3.635 0.016 16.625 1.00 76.19 91 ARG A CA 1
ATOM 696 C C . ARG A 1 91 ? 4.568 -1.102 17.102 1.00 76.19 91 ARG A C 1
ATOM 698 O O . ARG A 1 91 ? 5.478 -0.818 17.878 1.00 76.19 91 ARG A O 1
ATOM 705 N N . ARG A 1 92 ? 4.406 -2.331 16.600 1.00 68.69 92 ARG A N 1
ATOM 706 C CA . ARG A 1 92 ? 5.304 -3.461 16.913 1.00 68.69 92 ARG A CA 1
ATOM 707 C C . ARG A 1 92 ? 6.685 -3.318 16.276 1.00 68.69 92 ARG A C 1
ATOM 709 O O . ARG A 1 92 ? 7.679 -3.626 16.917 1.00 68.69 92 ARG A O 1
ATOM 716 N N . ALA A 1 93 ? 6.775 -2.785 15.061 1.00 64.75 93 ALA A N 1
ATOM 717 C CA . ALA A 1 93 ? 8.048 -2.491 14.403 1.00 64.75 93 ALA A CA 1
ATOM 718 C C . ALA A 1 93 ? 8.817 -1.357 15.111 1.00 64.75 93 ALA A C 1
ATOM 720 O O . ALA A 1 93 ? 10.046 -1.327 15.093 1.00 64.75 93 ALA A O 1
ATOM 721 N N . ARG A 1 94 ? 8.105 -0.436 15.777 1.00 65.12 94 ARG A N 1
ATOM 722 C CA . ARG A 1 94 ? 8.694 0.617 16.619 1.00 65.12 94 ARG A CA 1
ATOM 723 C C . ARG A 1 94 ? 9.178 0.118 17.985 1.00 65.12 94 ARG A 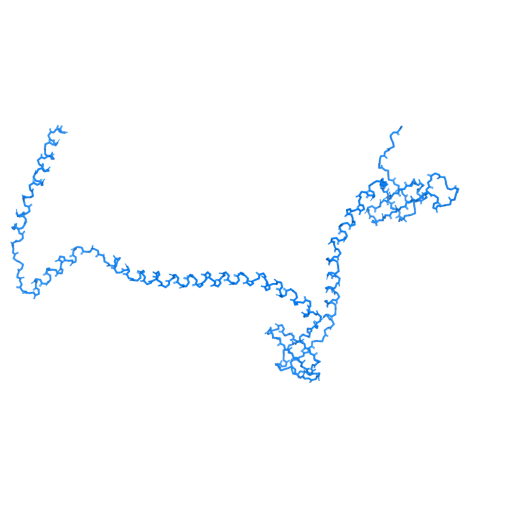C 1
ATOM 725 O O . ARG A 1 94 ? 9.962 0.831 18.607 1.00 65.12 94 ARG A O 1
ATOM 732 N N . GLN A 1 95 ? 8.808 -1.089 18.430 1.00 63.31 95 GLN A N 1
ATOM 733 C CA . GLN A 1 95 ? 9.497 -1.787 19.528 1.00 63.31 95 GLN A CA 1
ATOM 734 C C . GLN A 1 95 ? 10.845 -2.317 19.015 1.00 63.31 95 GLN A C 1
ATOM 736 O O . GLN A 1 95 ? 11.045 -3.498 18.742 1.00 63.31 95 GLN A O 1
ATOM 741 N N . LYS A 1 96 ? 11.762 -1.376 18.795 1.00 61.16 96 LYS A N 1
ATOM 742 C CA . LYS A 1 96 ? 13.058 -1.582 18.155 1.00 61.16 96 LYS A CA 1
ATOM 743 C C . LYS A 1 96 ? 13.979 -2.470 18.994 1.00 61.16 96 LYS A C 1
ATOM 745 O O . LYS A 1 96 ? 14.254 -2.166 20.150 1.00 61.16 96 LYS A O 1
ATOM 750 N N . ARG A 1 97 ? 14.583 -3.467 18.344 1.00 66.81 97 ARG A N 1
ATOM 751 C CA . ARG A 1 97 ? 15.959 -3.894 18.634 1.00 66.81 97 ARG A CA 1
ATOM 752 C C . ARG A 1 97 ? 16.818 -3.441 17.456 1.00 66.81 97 ARG A C 1
ATOM 754 O O . ARG A 1 97 ? 16.785 -4.069 16.400 1.00 66.81 97 ARG A O 1
ATOM 761 N N . VAL A 1 98 ? 17.479 -2.295 17.608 1.00 76.81 98 VAL A N 1
ATOM 762 C CA . VAL A 1 98 ? 18.584 -1.904 16.722 1.00 76.81 98 VAL A CA 1
ATOM 763 C C . VAL A 1 98 ? 19.789 -2.708 17.191 1.00 76.81 98 VAL A C 1
ATOM 765 O O . VAL A 1 98 ? 20.052 -2.721 18.390 1.00 76.81 98 VAL A O 1
ATOM 768 N N . VAL A 1 99 ? 20.452 -3.405 16.274 1.00 81.88 99 VAL A N 1
ATOM 769 C CA . VAL A 1 99 ? 21.654 -4.199 16.569 1.00 81.88 99 VAL A CA 1
ATOM 770 C C . VAL A 1 99 ? 22.805 -3.612 15.760 1.00 81.88 99 VAL A C 1
ATOM 772 O O . VAL A 1 99 ? 22.607 -3.270 14.585 1.00 81.88 99 VAL A O 1
ATOM 775 N N . ALA A 1 100 ? 23.964 -3.421 16.388 1.00 83.69 100 ALA A N 1
ATOM 776 C CA . ALA A 1 100 ? 25.153 -2.940 15.692 1.00 83.69 100 ALA A CA 1
ATOM 777 C C . ALA A 1 100 ? 25.819 -4.073 14.891 1.00 83.69 100 ALA A C 1
ATOM 779 O O . ALA A 1 100 ? 25.588 -5.258 15.142 1.00 83.69 100 ALA A O 1
ATOM 780 N N . GLY A 1 101 ? 26.639 -3.720 13.900 1.00 78.75 101 GLY A N 1
ATOM 781 C CA . GLY A 1 101 ? 27.493 -4.692 13.217 1.00 78.75 101 GLY A CA 1
ATOM 782 C C . GLY A 1 101 ? 28.414 -5.401 14.214 1.00 78.75 101 GLY A C 1
ATOM 783 O O . GLY A 1 101 ? 28.860 -4.792 15.182 1.00 78.75 101 GLY A O 1
ATOM 784 N N . GLN A 1 102 ? 28.689 -6.686 13.985 1.00 83.62 102 GLN A N 1
ATOM 785 C CA . GLN A 1 102 ? 29.487 -7.558 14.862 1.00 83.62 102 GLN A CA 1
ATOM 786 C C . GLN A 1 102 ? 28.896 -7.902 16.241 1.00 83.62 102 GLN A C 1
ATOM 788 O O . GLN A 1 102 ? 29.484 -8.709 16.959 1.00 83.62 102 GLN A O 1
ATOM 793 N N . GLU A 1 103 ? 27.727 -7.378 16.612 1.00 84.19 103 GLU A N 1
ATOM 794 C CA . GLU A 1 103 ? 27.035 -7.833 17.820 1.00 84.19 103 GLU A CA 1
ATOM 795 C C . GLU A 1 103 ? 26.254 -9.135 17.561 1.00 84.19 103 GLU A C 1
ATOM 797 O O . GLU A 1 103 ? 25.668 -9.304 16.482 1.00 84.19 103 GLU A O 1
ATOM 802 N N . PRO A 1 104 ? 26.200 -10.060 18.541 1.00 85.56 104 PRO A N 1
ATOM 803 C CA . PRO A 1 104 ? 25.410 -11.280 18.430 1.00 85.56 104 PRO A CA 1
ATOM 804 C C . PRO A 1 104 ? 23.920 -10.938 18.338 1.00 85.56 104 PRO A C 1
ATOM 806 O O . PRO A 1 104 ? 23.335 -10.333 19.242 1.00 85.56 104 PRO A O 1
ATOM 809 N N . ALA A 1 105 ? 23.289 -11.350 17.240 1.00 85.56 105 ALA A N 1
ATOM 810 C CA . ALA A 1 105 ? 21.907 -11.012 16.938 1.00 85.56 105 ALA A CA 1
ATOM 811 C C . ALA A 1 105 ? 20.984 -12.244 17.038 1.00 85.56 105 ALA A C 1
ATOM 813 O O . ALA A 1 105 ? 21.394 -13.377 16.775 1.00 85.56 105 ALA A O 1
ATOM 814 N N . PRO A 1 106 ? 19.705 -12.067 17.412 1.00 86.50 106 PRO A N 1
ATOM 815 C CA . PRO A 1 106 ? 18.695 -13.105 17.221 1.00 86.50 106 PRO A CA 1
ATOM 816 C C . PRO A 1 106 ? 18.551 -13.498 15.743 1.00 86.50 106 PRO A C 1
ATOM 818 O O . PRO A 1 106 ? 18.695 -12.657 14.863 1.00 86.50 106 PRO A O 1
ATOM 821 N N . ALA A 1 107 ? 18.151 -14.740 15.466 1.00 85.88 107 ALA A N 1
ATOM 822 C CA . ALA A 1 107 ? 17.883 -15.175 14.095 1.00 85.88 107 ALA A CA 1
ATOM 823 C C . ALA A 1 107 ? 16.791 -14.318 13.415 1.00 85.88 107 ALA A C 1
ATOM 825 O O . ALA A 1 107 ? 15.771 -13.954 14.029 1.00 85.88 107 ALA A O 1
ATOM 826 N N . GLY A 1 108 ? 16.993 -13.990 12.139 1.00 88.31 108 GLY A N 1
ATOM 827 C CA . GLY A 1 108 ? 16.043 -13.221 11.337 1.00 88.31 108 GLY A CA 1
ATOM 828 C C . GLY A 1 108 ? 16.679 -12.363 10.245 1.00 88.31 108 GLY A C 1
ATOM 829 O O . GLY A 1 108 ? 17.877 -12.420 9.982 1.00 88.31 108 GLY A O 1
ATOM 830 N N . VAL A 1 109 ? 15.839 -11.550 9.603 1.00 88.31 109 VAL A N 1
ATOM 831 C CA . VAL A 1 109 ? 16.245 -10.632 8.533 1.00 88.31 109 VAL A CA 1
ATOM 832 C C . VAL A 1 109 ? 16.514 -9.250 9.111 1.00 88.31 109 VAL A C 1
ATOM 834 O O . VAL A 1 109 ? 15.714 -8.713 9.881 1.00 88.31 109 VAL A O 1
ATOM 837 N N . TYR A 1 110 ? 17.631 -8.666 8.705 1.00 90.19 110 TYR A N 1
ATOM 838 C CA . TYR A 1 110 ? 18.125 -7.378 9.153 1.00 90.19 110 TYR A CA 1
ATOM 839 C C . TYR A 1 110 ? 18.357 -6.465 7.957 1.00 90.19 110 TYR A C 1
ATOM 841 O O . TYR A 1 110 ? 18.940 -6.878 6.955 1.00 90.19 110 TYR A O 1
ATOM 849 N N . LEU A 1 111 ? 17.910 -5.217 8.065 1.00 89.06 111 LEU A N 1
ATOM 850 C CA . LEU A 1 111 ? 18.008 -4.224 7.004 1.00 89.06 111 LEU A CA 1
ATOM 851 C C . LEU A 1 111 ? 18.801 -3.017 7.508 1.00 89.06 111 LEU A C 1
ATOM 853 O O . LEU A 1 111 ? 18.419 -2.371 8.486 1.00 89.06 111 LEU A O 1
ATOM 857 N N . GLY A 1 112 ? 19.937 -2.752 6.869 1.00 87.81 112 GLY A N 1
ATOM 858 C CA . GLY A 1 112 ? 20.770 -1.582 7.122 1.00 87.81 112 GLY A CA 1
ATOM 859 C C . GLY A 1 112 ? 20.410 -0.487 6.130 1.00 87.81 112 GLY A C 1
ATOM 860 O O . GLY A 1 112 ? 20.792 -0.577 4.965 1.00 87.81 112 GLY A O 1
ATOM 861 N N . LEU A 1 113 ? 19.668 0.528 6.576 1.00 83.06 113 LEU A N 1
ATOM 862 C CA . LEU A 1 113 ? 19.220 1.632 5.715 1.00 83.06 113 LEU A CA 1
ATOM 863 C C . LEU A 1 113 ? 20.392 2.468 5.188 1.00 83.06 113 LEU A C 1
ATOM 865 O O . LEU A 1 113 ? 20.351 2.902 4.043 1.00 83.06 113 LEU A O 1
ATOM 869 N N . ASP A 1 114 ? 21.456 2.609 5.981 1.00 83.19 114 ASP A N 1
ATOM 870 C CA . ASP A 1 114 ? 22.617 3.440 5.641 1.00 83.19 114 ASP A CA 1
ATOM 871 C C . ASP A 1 114 ? 23.378 2.922 4.410 1.00 83.19 114 ASP A C 1
ATOM 873 O O . ASP A 1 114 ? 23.974 3.695 3.666 1.00 83.19 114 ASP A O 1
ATOM 877 N N . ARG A 1 115 ? 23.349 1.602 4.178 1.00 82.12 115 ARG A N 1
ATOM 878 C CA . ARG A 1 115 ? 24.026 0.942 3.045 1.00 82.12 115 ARG A CA 1
ATOM 879 C C . ARG A 1 115 ? 23.080 0.172 2.127 1.00 82.12 115 ARG A C 1
ATOM 881 O O . ARG A 1 115 ? 23.550 -0.540 1.246 1.00 82.12 115 ARG A O 1
ATOM 888 N N . LEU A 1 116 ? 21.770 0.268 2.364 1.00 85.19 116 LEU A N 1
ATOM 889 C CA . LEU A 1 116 ? 20.738 -0.537 1.697 1.00 85.19 116 LEU A CA 1
ATOM 890 C C . LEU A 1 116 ? 21.074 -2.042 1.677 1.00 85.19 116 LEU A C 1
ATOM 892 O O . LEU A 1 116 ? 20.792 -2.751 0.714 1.00 85.19 116 LEU A O 1
ATOM 896 N N . ALA A 1 117 ? 21.696 -2.538 2.750 1.00 85.38 117 ALA A N 1
ATOM 897 C CA . ALA A 1 117 ? 22.171 -3.912 2.840 1.00 85.38 117 ALA A CA 1
ATOM 898 C C . ALA A 1 117 ? 21.168 -4.784 3.600 1.00 85.38 117 ALA A C 1
ATOM 900 O O . ALA A 1 117 ? 20.729 -4.430 4.697 1.00 85.38 117 ALA A O 1
ATOM 901 N N . VAL A 1 118 ? 20.854 -5.953 3.043 1.00 87.88 118 VAL A N 1
ATOM 902 C CA . VAL A 1 118 ? 20.029 -6.971 3.703 1.00 87.88 118 VAL A CA 1
ATOM 903 C C . VAL A 1 118 ? 20.937 -8.092 4.192 1.00 87.88 118 VAL A C 1
ATOM 905 O O . VAL A 1 118 ? 21.733 -8.635 3.426 1.00 87.88 118 VAL A O 1
ATOM 908 N N . ARG A 1 119 ? 20.835 -8.430 5.477 1.00 88.62 119 ARG A N 1
ATOM 909 C CA . ARG A 1 119 ? 21.572 -9.530 6.105 1.00 88.62 119 ARG A CA 1
ATOM 910 C C . ARG A 1 119 ? 20.592 -10.519 6.717 1.00 88.62 119 ARG A C 1
ATOM 912 O O . ARG A 1 119 ? 19.588 -10.125 7.309 1.00 88.62 119 ARG A O 1
ATOM 919 N N . HIS A 1 120 ? 20.884 -11.801 6.563 1.00 90.00 120 HIS A N 1
ATOM 920 C CA . HIS A 1 120 ? 20.107 -12.882 7.150 1.00 90.00 120 HIS A CA 1
ATOM 921 C C . HIS A 1 120 ? 20.962 -13.569 8.209 1.00 90.00 120 HIS A C 1
ATOM 923 O O . HIS A 1 120 ? 22.062 -14.017 7.903 1.00 90.00 120 HIS A O 1
ATOM 929 N N . VAL A 1 121 ? 20.454 -13.626 9.436 1.00 89.00 121 VAL A N 1
ATOM 930 C CA . VAL A 1 121 ? 21.098 -14.297 10.569 1.00 89.00 121 VAL A CA 1
ATOM 931 C C . VAL A 1 121 ? 20.391 -15.634 10.753 1.00 89.00 121 VAL A C 1
ATOM 933 O O . VAL A 1 121 ? 19.193 -15.656 11.060 1.00 89.00 121 VAL A O 1
ATOM 936 N N . GLY A 1 122 ? 21.103 -16.732 10.496 1.00 84.25 122 GLY A N 1
ATOM 937 C CA . GLY A 1 122 ? 20.521 -18.075 10.450 1.00 84.25 122 GLY A CA 1
ATOM 938 C C . GLY A 1 122 ? 20.358 -18.698 11.834 1.00 84.25 122 GLY A C 1
ATOM 939 O O . GLY A 1 122 ? 19.357 -19.368 12.090 1.00 84.25 122 GLY A O 1
ATOM 940 N N . ALA A 1 123 ? 21.301 -18.431 12.739 1.00 86.31 123 ALA A N 1
ATOM 941 C CA . ALA A 1 123 ? 21.296 -18.951 14.103 1.00 86.31 123 ALA A CA 1
ATOM 942 C C . ALA A 1 123 ? 21.275 -17.824 15.145 1.00 86.31 123 ALA A C 1
ATOM 944 O O . ALA A 1 123 ? 21.833 -16.748 14.950 1.00 86.31 123 ALA A O 1
ATOM 945 N N . ALA A 1 124 ? 20.625 -18.059 16.287 1.00 80.62 124 ALA A N 1
ATOM 946 C CA . ALA A 1 124 ? 20.641 -17.092 17.380 1.00 80.62 124 ALA A CA 1
ATOM 947 C C . ALA A 1 124 ? 22.058 -16.975 17.966 1.00 80.62 124 ALA A C 1
ATOM 949 O O . ALA A 1 124 ? 22.644 -17.981 18.358 1.00 80.62 124 ALA A O 1
ATOM 950 N N . GLY A 1 125 ? 22.580 -15.749 18.050 1.00 79.44 125 GLY A N 1
ATOM 951 C CA . GLY A 1 125 ? 23.926 -15.474 18.562 1.00 79.44 125 GLY A CA 1
ATOM 952 C C . GLY A 1 125 ? 25.000 -15.364 17.478 1.00 79.44 125 GLY A C 1
ATOM 953 O O . GLY A 1 125 ? 26.137 -15.029 17.794 1.00 79.44 125 GLY A O 1
ATOM 954 N N . GLU A 1 126 ? 24.647 -15.586 16.213 1.00 83.62 126 GLU A N 1
ATOM 955 C CA . GLU A 1 126 ? 25.522 -15.286 15.084 1.00 83.62 126 GLU A CA 1
ATOM 956 C C . GLU A 1 126 ? 25.668 -13.761 14.940 1.00 83.62 126 GLU A C 1
ATOM 958 O O . GLU A 1 126 ? 24.695 -13.000 15.026 1.00 83.62 126 GLU A O 1
ATOM 963 N N . ALA A 1 127 ? 26.911 -13.306 14.793 1.00 84.94 127 ALA A N 1
ATOM 964 C CA . ALA A 1 127 ? 27.221 -11.897 14.617 1.00 84.94 127 ALA A CA 1
ATOM 965 C C . ALA A 1 127 ? 26.908 -11.467 13.181 1.00 84.94 127 ALA A C 1
ATOM 967 O O . ALA A 1 127 ? 27.193 -12.186 12.222 1.00 84.94 127 ALA A O 1
ATOM 968 N N . ILE A 1 128 ? 26.342 -10.271 13.019 1.00 85.56 128 ILE A N 1
ATOM 969 C CA . ILE A 1 128 ? 26.119 -9.712 11.684 1.00 85.56 128 ILE A CA 1
ATOM 970 C C . ILE A 1 128 ? 27.481 -9.339 11.094 1.00 85.56 128 ILE A C 1
ATOM 972 O O . ILE A 1 128 ? 28.144 -8.438 11.610 1.00 85.56 128 ILE A O 1
ATOM 976 N N . ASP A 1 129 ? 27.868 -10.003 10.000 1.00 83.44 129 ASP A N 1
ATOM 977 C CA . ASP A 1 129 ? 29.096 -9.707 9.255 1.00 83.44 129 ASP A CA 1
ATOM 978 C C . ASP A 1 129 ? 28.994 -8.345 8.541 1.00 83.44 129 ASP A C 1
ATOM 980 O O . ASP A 1 129 ? 28.559 -8.204 7.386 1.00 83.44 129 ASP A O 1
ATOM 984 N N . ALA A 1 130 ? 29.291 -7.302 9.309 1.00 83.50 130 ALA A N 1
ATOM 985 C CA . ALA A 1 130 ? 29.249 -5.911 8.910 1.00 83.50 130 ALA A CA 1
ATOM 986 C C . ALA A 1 130 ? 30.153 -5.060 9.817 1.00 83.50 130 ALA A C 1
ATOM 988 O O . ALA A 1 130 ? 30.409 -5.444 10.958 1.00 83.50 130 ALA A O 1
ATOM 989 N N . PRO A 1 131 ? 30.611 -3.883 9.354 1.00 83.38 131 PRO A N 1
ATOM 990 C CA . PRO A 1 131 ? 31.383 -2.963 10.186 1.00 83.38 131 PRO A CA 1
ATOM 991 C C . PRO A 1 131 ? 30.607 -2.552 11.444 1.00 83.38 131 PRO A C 1
ATOM 993 O O . PRO A 1 131 ? 29.410 -2.276 11.346 1.00 83.38 131 PRO A O 1
ATOM 996 N N . ALA A 1 132 ? 31.296 -2.441 12.585 1.00 82.06 132 ALA A N 1
ATOM 997 C CA . ALA A 1 132 ? 30.696 -2.137 13.892 1.00 82.06 132 ALA A CA 1
ATOM 998 C C . ALA A 1 132 ? 29.861 -0.842 13.919 1.00 82.06 132 ALA A C 1
ATOM 1000 O O . ALA A 1 132 ? 28.870 -0.750 14.636 1.00 82.06 132 ALA A O 1
ATOM 1001 N N . ASP A 1 133 ? 30.210 0.136 13.081 1.00 84.31 133 ASP A N 1
ATOM 1002 C CA . ASP A 1 133 ? 29.488 1.410 12.974 1.00 84.31 133 ASP A CA 1
ATOM 1003 C C . ASP A 1 133 ? 28.155 1.304 12.199 1.00 84.31 133 ASP A C 1
ATOM 1005 O O . ASP A 1 133 ? 27.357 2.237 12.145 1.00 84.31 133 ASP A O 1
ATOM 1009 N N . THR A 1 134 ? 27.871 0.150 11.587 1.00 84.44 134 THR A N 1
ATOM 1010 C CA . THR A 1 134 ? 26.662 -0.033 10.775 1.00 84.44 134 THR A CA 1
ATOM 1011 C C . THR A 1 134 ? 25.500 -0.489 11.647 1.00 84.44 134 THR A C 1
ATOM 1013 O O . THR A 1 134 ? 25.602 -1.485 12.365 1.00 84.44 134 THR A O 1
ATOM 1016 N N . ARG A 1 135 ? 24.359 0.203 11.560 1.00 87.00 135 ARG A N 1
ATOM 1017 C CA . ARG A 1 135 ? 23.161 -0.133 12.340 1.00 87.00 135 ARG A CA 1
ATOM 1018 C C . ARG A 1 135 ? 22.167 -0.928 11.513 1.00 87.00 135 ARG A C 1
ATOM 1020 O O . ARG A 1 135 ? 21.720 -0.493 10.451 1.00 87.00 135 ARG A O 1
ATOM 1027 N N . TYR A 1 136 ? 21.748 -2.062 12.056 1.00 87.75 136 TYR A N 1
ATOM 1028 C CA . TYR A 1 136 ? 20.788 -2.943 11.415 1.00 87.75 136 TYR A CA 1
ATOM 1029 C C . TYR A 1 136 ? 19.448 -2.943 12.139 1.00 87.75 136 TYR A C 1
ATOM 1031 O O . TYR A 1 136 ? 19.357 -2.983 13.370 1.00 87.75 136 TYR A O 1
ATOM 1039 N N . TRP A 1 137 ? 18.383 -2.915 11.344 1.00 87.94 137 TRP A N 1
ATOM 1040 C CA . TRP A 1 137 ? 17.010 -2.936 11.821 1.00 87.94 137 TRP A CA 1
ATOM 1041 C C . TRP A 1 137 ? 16.432 -4.314 11.551 1.00 87.94 137 TRP A C 1
ATOM 1043 O O . TRP A 1 137 ? 16.375 -4.752 10.402 1.00 87.94 137 TRP A O 1
ATOM 1053 N N . ARG A 1 138 ? 15.991 -5.008 12.602 1.00 86.62 138 ARG A N 1
ATOM 1054 C CA . ARG A 1 138 ? 15.331 -6.302 12.429 1.00 86.62 138 ARG A CA 1
ATOM 1055 C C . ARG A 1 138 ? 13.996 -6.103 11.718 1.00 86.62 138 ARG A C 1
ATOM 1057 O O . ARG A 1 138 ? 13.123 -5.394 12.219 1.00 86.62 138 ARG A O 1
ATOM 1064 N N . VAL A 1 139 ? 13.832 -6.760 10.578 1.00 85.25 139 VAL A N 1
ATOM 1065 C CA . VAL A 1 139 ? 12.589 -6.771 9.814 1.00 85.25 139 VAL A CA 1
ATOM 1066 C C . VAL A 1 139 ? 11.691 -7.870 10.386 1.00 85.25 139 VAL A C 1
ATOM 1068 O O . VAL A 1 139 ? 12.079 -9.040 10.379 1.00 85.25 139 VAL A O 1
ATOM 1071 N N . PRO A 1 140 ? 10.492 -7.541 10.899 1.00 83.81 140 PRO A N 1
ATOM 1072 C CA . PRO A 1 140 ? 9.554 -8.561 11.347 1.00 83.81 140 PRO A CA 1
ATOM 1073 C C . PRO A 1 140 ? 9.142 -9.459 10.176 1.00 83.81 140 PRO A C 1
ATOM 1075 O O . PRO A 1 140 ? 8.760 -8.954 9.122 1.00 83.81 140 PRO A O 1
ATOM 1078 N N . THR A 1 141 ? 9.130 -10.780 10.366 1.00 82.94 141 THR A N 1
ATOM 1079 C CA . THR A 1 141 ? 8.713 -11.736 9.322 1.00 82.94 141 THR A CA 1
ATOM 1080 C C . THR A 1 141 ? 7.317 -11.427 8.783 1.00 82.94 141 THR A C 1
ATOM 1082 O O . THR A 1 141 ? 7.084 -11.500 7.583 1.00 82.94 141 THR A O 1
ATOM 1085 N N . LEU A 1 142 ? 6.399 -10.988 9.650 1.00 79.75 142 LEU A N 1
ATOM 1086 C CA . LEU A 1 142 ? 5.055 -10.579 9.240 1.00 79.75 142 LEU A CA 1
ATOM 1087 C C . LEU A 1 142 ? 5.079 -9.411 8.240 1.00 79.75 142 LEU A C 1
ATOM 1089 O O . LEU A 1 142 ? 4.272 -9.376 7.317 1.00 79.75 142 LEU A O 1
ATOM 1093 N N . LEU A 1 143 ? 6.020 -8.475 8.399 1.00 82.12 143 LEU A N 1
ATOM 1094 C CA . LEU A 1 143 ? 6.181 -7.355 7.477 1.00 82.12 143 LEU A CA 1
ATOM 1095 C C . LEU A 1 143 ? 6.656 -7.845 6.102 1.00 82.12 143 LEU A C 1
ATOM 1097 O O . LEU A 1 143 ? 6.144 -7.368 5.097 1.00 82.12 143 LEU A O 1
ATOM 1101 N N . LEU A 1 144 ? 7.563 -8.829 6.049 1.00 83.44 144 LEU A N 1
ATOM 1102 C CA . LEU A 1 144 ? 7.990 -9.462 4.791 1.00 83.44 144 LEU A CA 1
ATOM 1103 C C . LEU A 1 144 ? 6.824 -10.163 4.085 1.00 83.44 144 LEU A C 1
ATOM 1105 O O . LEU A 1 144 ? 6.644 -9.991 2.881 1.00 83.44 144 LEU A O 1
ATOM 1109 N N . VAL A 1 145 ? 5.997 -10.898 4.833 1.00 84.50 145 VAL A N 1
ATOM 1110 C CA . VAL A 1 145 ? 4.804 -11.568 4.287 1.00 84.50 145 VAL A CA 1
ATOM 1111 C C . VAL A 1 145 ? 3.809 -10.550 3.725 1.00 84.50 145 VAL A C 1
ATOM 1113 O O . VAL A 1 145 ? 3.249 -10.774 2.659 1.00 84.50 145 VAL A O 1
ATOM 1116 N N . LEU A 1 146 ? 3.624 -9.410 4.392 1.00 81.25 146 LEU A N 1
ATOM 1117 C CA . LEU A 1 146 ? 2.726 -8.344 3.932 1.00 81.25 146 LEU A CA 1
ATOM 1118 C C . LEU A 1 146 ? 3.283 -7.536 2.756 1.00 81.25 146 LEU A C 1
ATOM 1120 O O . LEU A 1 146 ? 2.519 -7.077 1.910 1.00 81.25 146 LEU A O 1
ATOM 1124 N N . LEU A 1 147 ? 4.603 -7.365 2.689 1.00 82.88 147 LEU A N 1
ATOM 1125 C CA . LEU A 1 147 ? 5.277 -6.717 1.563 1.00 82.88 147 LEU A CA 1
ATOM 1126 C C . LEU A 1 147 ? 5.316 -7.610 0.320 1.00 82.88 147 LEU A C 1
ATOM 1128 O O . LEU A 1 147 ? 5.395 -7.081 -0.784 1.00 82.88 147 LEU A O 1
ATOM 1132 N N . SER A 1 148 ? 5.228 -8.934 0.472 1.00 86.25 148 SER A N 1
ATOM 1133 C CA . SER A 1 148 ? 5.282 -9.878 -0.652 1.00 86.25 148 SER A CA 1
ATOM 1134 C C . SER A 1 148 ? 4.186 -9.626 -1.707 1.00 86.25 148 SER A C 1
ATOM 1136 O O . SER A 1 148 ? 4.541 -9.436 -2.871 1.00 86.25 148 SER A O 1
ATOM 1138 N N . PRO A 1 149 ? 2.887 -9.483 -1.360 1.00 87.56 149 PRO A N 1
ATOM 1139 C CA . PRO A 1 149 ? 1.853 -9.104 -2.326 1.00 87.56 149 PRO A CA 1
ATOM 1140 C C . PRO A 1 149 ? 2.082 -7.743 -2.987 1.00 87.56 149 PRO A C 1
ATOM 1142 O O . PRO A 1 149 ? 1.788 -7.585 -4.167 1.00 87.56 149 PRO A O 1
ATOM 1145 N N . LEU A 1 150 ? 2.616 -6.760 -2.253 1.00 85.56 150 LEU A N 1
ATOM 1146 C CA . LEU A 1 150 ? 2.929 -5.437 -2.805 1.00 85.56 150 LEU A CA 1
ATOM 1147 C C . LEU A 1 150 ? 4.067 -5.520 -3.827 1.00 85.56 150 LEU A C 1
ATOM 1149 O O . LEU A 1 150 ? 3.957 -4.956 -4.913 1.00 85.56 150 LEU A O 1
ATOM 1153 N N . ALA A 1 151 ? 5.130 -6.260 -3.507 1.00 83.38 151 ALA A N 1
ATOM 1154 C CA . ALA A 1 151 ? 6.242 -6.509 -4.416 1.00 83.38 151 ALA A CA 1
ATOM 1155 C C . ALA A 1 151 ? 5.793 -7.314 -5.646 1.00 83.38 151 ALA A C 1
ATOM 1157 O O . ALA A 1 151 ? 6.145 -6.962 -6.769 1.00 83.38 151 ALA A O 1
ATOM 1158 N N . GLY A 1 152 ? 4.963 -8.343 -5.449 1.00 86.44 152 GLY A N 1
ATOM 1159 C CA . GLY A 1 152 ? 4.374 -9.133 -6.529 1.00 86.44 152 GLY A CA 1
ATOM 1160 C C . GLY A 1 152 ? 3.457 -8.303 -7.428 1.00 86.44 152 GLY A C 1
ATOM 1161 O O . GLY A 1 152 ? 3.576 -8.361 -8.648 1.00 86.44 152 GLY A O 1
ATOM 1162 N N . GLY A 1 153 ? 2.596 -7.466 -6.847 1.00 84.50 153 GLY A N 1
ATOM 1163 C CA . GLY A 1 153 ? 1.731 -6.551 -7.594 1.00 84.50 153 GLY A CA 1
ATOM 1164 C C . GLY A 1 153 ? 2.531 -5.524 -8.395 1.00 84.50 153 GLY A C 1
ATOM 1165 O O . GLY A 1 153 ? 2.266 -5.325 -9.580 1.00 84.50 153 GLY A O 1
ATOM 1166 N N . LEU A 1 154 ? 3.561 -4.929 -7.784 1.00 87.56 154 LEU A N 1
ATOM 1167 C CA . LEU A 1 154 ? 4.467 -4.017 -8.479 1.00 87.56 154 LEU A CA 1
ATOM 1168 C C . LEU A 1 154 ? 5.192 -4.723 -9.629 1.00 87.56 154 LEU A C 1
ATOM 1170 O O . LEU A 1 154 ? 5.308 -4.148 -10.706 1.00 87.56 154 LEU A O 1
ATOM 1174 N N . PHE A 1 155 ? 5.629 -5.968 -9.432 1.00 91.69 155 PHE A N 1
ATOM 1175 C CA . PHE A 1 155 ? 6.253 -6.768 -10.482 1.00 91.69 155 PHE A CA 1
ATOM 1176 C C . PHE A 1 155 ? 5.295 -7.017 -11.651 1.00 91.69 155 PHE A C 1
ATOM 1178 O O . PHE A 1 155 ? 5.671 -6.780 -12.794 1.00 91.69 155 PHE A O 1
ATOM 1185 N N . VAL A 1 156 ? 4.045 -7.411 -11.387 1.00 95.00 156 VAL A N 1
ATOM 1186 C CA . VAL A 1 156 ? 3.034 -7.651 -12.435 1.00 95.00 156 VAL A CA 1
ATOM 1187 C C . VAL A 1 156 ? 2.768 -6.396 -13.271 1.00 95.00 156 VAL A C 1
ATOM 1189 O O . VAL A 1 156 ? 2.580 -6.500 -14.480 1.00 95.00 156 VAL A O 1
ATOM 1192 N N . VAL A 1 157 ? 2.784 -5.211 -12.656 1.00 89.38 157 VAL A N 1
ATOM 1193 C CA . VAL A 1 157 ? 2.560 -3.940 -13.364 1.00 89.38 157 VAL A CA 1
ATOM 1194 C C . VAL A 1 157 ? 3.822 -3.448 -14.080 1.00 89.38 157 VAL A C 1
ATOM 1196 O O . VAL A 1 157 ? 3.746 -2.984 -15.216 1.00 89.38 157 VAL A O 1
ATOM 1199 N N . ALA A 1 158 ? 4.988 -3.542 -13.440 1.00 90.06 158 ALA A N 1
ATOM 1200 C CA . ALA A 1 158 ? 6.236 -3.006 -13.977 1.00 90.06 158 ALA A CA 1
ATOM 1201 C C . ALA A 1 158 ? 6.856 -3.909 -15.053 1.00 90.06 158 ALA A C 1
ATOM 1203 O O . ALA A 1 158 ? 7.463 -3.407 -15.998 1.00 90.06 158 ALA A O 1
ATOM 1204 N N . PHE A 1 159 ? 6.702 -5.231 -14.944 1.00 94.44 159 PHE A N 1
ATOM 1205 C CA . PHE A 1 159 ? 7.324 -6.191 -15.857 1.00 94.44 159 PHE A CA 1
ATOM 1206 C C . PHE A 1 159 ? 6.914 -5.991 -17.331 1.00 94.44 159 PHE A C 1
ATOM 1208 O O . PHE A 1 159 ? 7.811 -5.905 -18.173 1.00 94.44 159 PHE A O 1
ATOM 1215 N N . PRO A 1 160 ? 5.622 -5.817 -17.682 1.00 91.81 160 PRO A N 1
ATOM 1216 C CA . PRO A 1 160 ? 5.218 -5.510 -19.055 1.00 91.81 160 PRO A CA 1
ATOM 1217 C C . PRO A 1 160 ? 5.833 -4.211 -19.585 1.00 91.81 160 PRO A C 1
ATOM 1219 O O . PRO A 1 160 ? 6.244 -4.148 -20.741 1.00 91.81 160 PRO A O 1
ATOM 1222 N N . VAL A 1 161 ? 5.944 -3.183 -18.739 1.00 94.25 161 VAL A N 1
ATOM 1223 C CA . VAL A 1 161 ? 6.553 -1.901 -19.120 1.00 94.25 161 VAL A CA 1
ATOM 1224 C C . VAL A 1 161 ? 8.033 -2.093 -19.442 1.00 94.25 161 VAL A C 1
ATOM 1226 O O . VAL A 1 161 ? 8.494 -1.647 -20.493 1.00 94.25 161 VAL A O 1
ATOM 1229 N N . PHE A 1 162 ? 8.770 -2.811 -18.590 1.00 94.50 162 PHE A N 1
ATOM 1230 C CA . PHE A 1 162 ? 10.172 -3.142 -18.855 1.00 94.50 162 PHE A CA 1
ATOM 1231 C C . PHE A 1 162 ? 10.344 -3.952 -20.140 1.00 94.50 162 PHE A C 1
ATOM 1233 O O . PHE A 1 162 ? 11.276 -3.683 -20.896 1.00 94.50 162 PHE A O 1
ATOM 1240 N N . LEU A 1 163 ? 9.439 -4.894 -20.420 1.00 96.12 163 LEU A N 1
ATOM 1241 C CA . LEU A 1 163 ? 9.463 -5.681 -21.652 1.00 96.12 163 LEU A CA 1
ATOM 1242 C C . LEU A 1 163 ? 9.322 -4.787 -22.892 1.00 96.12 163 LEU A C 1
ATOM 1244 O O . LEU A 1 163 ? 10.110 -4.910 -23.827 1.00 96.12 163 LEU A O 1
ATOM 1248 N N . VAL A 1 164 ? 8.361 -3.858 -22.887 1.00 93.50 164 VAL A N 1
ATOM 1249 C CA . VAL A 1 164 ? 8.155 -2.910 -23.994 1.00 93.50 164 VAL A CA 1
ATOM 1250 C C . VAL A 1 164 ? 9.378 -2.016 -24.175 1.00 93.50 164 VAL A C 1
ATOM 1252 O O . VAL A 1 164 ? 9.862 -1.867 -25.295 1.00 93.50 164 VAL A O 1
ATOM 1255 N N . VAL A 1 165 ? 9.919 -1.459 -23.088 1.00 95.19 165 VAL A N 1
ATOM 1256 C CA . VAL A 1 165 ? 11.121 -0.612 -23.143 1.00 95.19 165 VAL A CA 1
ATOM 1257 C C . VAL A 1 165 ? 12.316 -1.387 -23.698 1.00 95.19 165 VAL A C 1
ATOM 1259 O O . VAL A 1 165 ? 13.027 -0.874 -24.562 1.00 95.19 165 VAL A O 1
ATOM 1262 N N . ALA A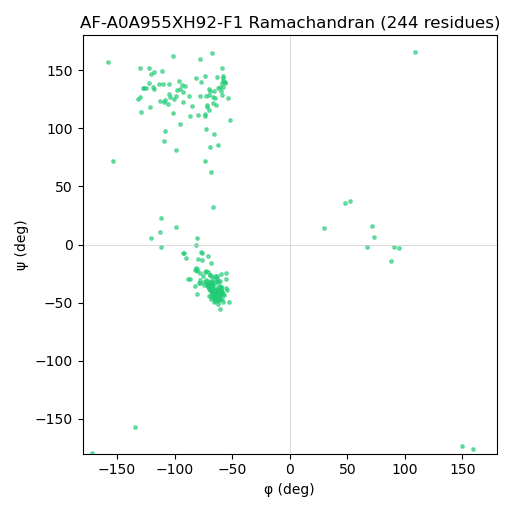 1 166 ? 12.523 -2.629 -23.256 1.00 95.50 166 ALA A N 1
ATOM 1263 C CA . ALA A 1 166 ? 13.592 -3.484 -23.761 1.00 95.50 166 ALA A CA 1
ATOM 1264 C C . ALA A 1 166 ? 13.411 -3.804 -25.253 1.00 95.50 166 ALA A C 1
ATOM 1266 O O . ALA A 1 166 ? 14.379 -3.743 -26.012 1.00 95.50 166 ALA A O 1
ATOM 1267 N N . LEU A 1 167 ? 12.180 -4.088 -25.690 1.00 96.19 167 LEU A N 1
ATOM 1268 C CA . LEU A 1 167 ? 11.863 -4.380 -27.088 1.00 96.19 167 LEU A CA 1
ATOM 1269 C C . LEU A 1 167 ? 12.098 -3.158 -27.986 1.00 96.19 167 LEU A C 1
ATOM 1271 O O . LEU A 1 167 ? 12.787 -3.262 -28.999 1.00 96.19 167 LEU A O 1
ATOM 1275 N N . VAL A 1 168 ? 11.576 -1.993 -27.595 1.00 95.25 168 VAL A N 1
ATOM 1276 C CA . VAL A 1 168 ? 11.746 -0.733 -28.333 1.00 95.25 168 VAL A CA 1
ATOM 1277 C C . VAL A 1 168 ? 13.215 -0.321 -28.360 1.00 95.25 168 VAL A C 1
ATOM 1279 O O . VAL A 1 168 ? 13.730 0.030 -29.418 1.00 95.25 168 VAL A O 1
ATOM 1282 N N . GLY A 1 169 ? 13.920 -0.416 -27.230 1.00 94.38 169 GLY A N 1
ATOM 1283 C CA . GLY A 1 169 ? 15.354 -0.134 -27.157 1.00 94.38 169 GLY A CA 1
ATOM 1284 C C . GLY A 1 169 ? 16.181 -1.085 -28.027 1.00 94.38 169 GLY A C 1
ATOM 1285 O O . GLY A 1 169 ? 17.093 -0.647 -28.733 1.00 94.38 169 GLY A O 1
ATOM 1286 N N . GLY A 1 170 ? 15.831 -2.374 -28.038 1.00 92.75 170 GLY A N 1
ATOM 1287 C CA . GLY A 1 170 ? 16.435 -3.378 -28.911 1.00 92.75 170 GLY A CA 1
ATOM 1288 C C . GLY A 1 170 ? 16.200 -3.078 -30.390 1.00 92.75 170 GLY A C 1
ATOM 1289 O O . GLY A 1 170 ? 17.150 -3.082 -31.172 1.00 92.75 170 GLY A O 1
ATOM 1290 N N . LEU A 1 171 ? 14.964 -2.740 -30.765 1.00 91.31 171 LEU A N 1
ATOM 1291 C CA . LEU A 1 171 ? 14.596 -2.396 -32.137 1.00 91.31 171 LEU A CA 1
ATOM 1292 C C . LEU A 1 171 ? 15.271 -1.099 -32.601 1.00 91.31 171 LEU A C 1
ATOM 1294 O O . LEU A 1 171 ? 15.836 -1.061 -33.690 1.00 91.31 171 LEU A O 1
ATOM 1298 N N . ALA A 1 172 ? 15.302 -0.065 -31.761 1.00 89.69 172 ALA A N 1
ATOM 1299 C CA . ALA A 1 172 ? 16.020 1.175 -32.042 1.00 89.69 172 ALA A CA 1
ATOM 1300 C C . ALA A 1 172 ? 17.522 0.916 -32.249 1.00 89.69 172 ALA A C 1
ATOM 1302 O O . ALA A 1 172 ? 18.127 1.428 -33.192 1.00 89.69 172 ALA A O 1
ATOM 1303 N N . ARG A 1 173 ? 18.138 0.058 -31.427 1.00 88.56 173 ARG A N 1
ATOM 1304 C CA . ARG A 1 173 ? 19.547 -0.336 -31.596 1.00 88.56 173 ARG A CA 1
ATOM 1305 C C . ARG A 1 173 ? 19.775 -1.175 -32.858 1.00 88.56 173 ARG A C 1
ATOM 1307 O O . ARG A 1 173 ? 20.817 -1.045 -33.497 1.00 88.56 173 ARG A O 1
ATOM 1314 N N . ALA A 1 174 ? 18.816 -2.020 -33.226 1.00 86.88 174 ALA A N 1
ATOM 1315 C CA . ALA A 1 174 ? 18.871 -2.817 -34.446 1.00 86.88 174 ALA A CA 1
ATOM 1316 C C . ALA A 1 174 ? 18.713 -1.955 -35.707 1.00 86.88 174 ALA A C 1
ATOM 1318 O O . ALA A 1 174 ? 19.427 -2.194 -36.672 1.00 86.88 174 ALA A O 1
ATOM 1319 N N . LEU A 1 175 ? 17.848 -0.935 -35.680 1.00 83.94 175 LEU A N 1
ATOM 1320 C CA . LEU A 1 175 ? 17.592 -0.013 -36.796 1.00 83.94 175 LEU A CA 1
ATOM 1321 C C . LEU A 1 175 ? 18.671 1.062 -36.957 1.00 83.94 175 LEU A C 1
ATOM 1323 O O . LEU A 1 175 ? 18.992 1.459 -38.072 1.00 83.94 175 LEU A O 1
ATOM 1327 N N . THR A 1 176 ? 19.280 1.518 -35.865 1.00 84.88 176 THR A N 1
ATOM 1328 C CA . THR A 1 176 ? 20.346 2.533 -35.929 1.00 84.88 176 THR A CA 1
ATOM 1329 C C . THR A 1 176 ? 21.605 2.014 -36.621 1.00 84.88 176 THR A C 1
ATOM 1331 O O . THR A 1 176 ? 22.264 2.779 -37.314 1.00 84.88 176 THR A O 1
ATOM 1334 N N . ARG A 1 177 ? 21.933 0.720 -36.516 1.00 78.56 177 ARG A N 1
ATOM 1335 C CA . ARG A 1 177 ? 23.096 0.123 -37.202 1.00 78.56 177 ARG A CA 1
ATOM 1336 C C . ARG A 1 177 ? 23.041 0.218 -38.738 1.00 78.56 177 ARG A C 1
ATOM 1338 O O . ARG A 1 177 ? 23.987 0.770 -39.297 1.00 78.56 177 ARG A O 1
ATOM 1345 N N . PRO A 1 178 ? 21.993 -0.268 -39.432 1.00 77.31 178 PRO A N 1
ATOM 1346 C CA . PRO A 1 178 ? 21.888 -0.153 -40.883 1.00 77.31 178 PRO A CA 1
ATOM 1347 C C . PRO A 1 178 ? 21.676 1.293 -41.326 1.00 77.31 178 PRO A C 1
ATOM 1349 O O . PRO A 1 178 ? 22.246 1.686 -42.332 1.00 77.31 178 PRO A O 1
ATOM 1352 N N . VAL A 1 179 ? 20.938 2.111 -40.564 1.00 78.12 179 VAL A N 1
ATOM 1353 C CA . VAL A 1 179 ? 20.747 3.534 -40.895 1.00 78.12 179 VAL A CA 1
ATOM 1354 C C . VAL A 1 179 ? 22.071 4.293 -40.847 1.00 78.12 179 VAL A C 1
ATOM 1356 O O . VAL A 1 179 ? 22.374 5.028 -41.777 1.00 78.12 179 VAL A O 1
ATOM 1359 N N . VAL A 1 180 ? 22.892 4.084 -39.812 1.00 78.00 180 VAL A N 1
ATOM 1360 C CA . VAL A 1 180 ? 24.228 4.698 -39.713 1.00 78.00 180 VAL A CA 1
ATOM 1361 C C . VAL A 1 180 ? 25.172 4.162 -40.794 1.00 78.00 180 VAL A C 1
ATOM 1363 O O . VAL A 1 180 ? 25.981 4.928 -41.313 1.00 78.00 180 VAL A O 1
ATOM 1366 N N . ALA A 1 181 ? 25.073 2.879 -41.153 1.00 74.94 181 ALA A N 1
ATOM 1367 C CA . ALA A 1 181 ? 25.855 2.299 -42.245 1.00 74.94 181 ALA A CA 1
ATOM 1368 C C . ALA A 1 181 ? 25.482 2.917 -43.606 1.00 74.94 181 ALA A C 1
ATOM 1370 O O . ALA A 1 181 ? 26.369 3.404 -44.302 1.00 74.94 181 ALA A O 1
ATOM 1371 N N . LEU A 1 182 ? 24.184 3.008 -43.926 1.00 75.56 182 LEU A N 1
ATOM 1372 C CA . LEU A 1 182 ? 23.686 3.661 -45.143 1.00 75.56 182 LEU A CA 1
ATOM 1373 C C . LEU A 1 182 ? 24.076 5.139 -45.200 1.00 75.56 182 LEU A C 1
ATOM 1375 O O . LEU A 1 182 ? 24.468 5.632 -46.255 1.00 75.56 182 LEU A O 1
ATOM 1379 N N . TRP A 1 183 ? 23.993 5.843 -44.066 1.00 74.19 183 TRP A N 1
ATOM 1380 C CA . TRP A 1 183 ? 24.395 7.245 -43.979 1.00 74.19 183 TRP A CA 1
ATOM 1381 C C . TRP A 1 183 ? 25.880 7.421 -44.290 1.00 74.19 183 TRP A C 1
ATOM 1383 O O . TRP A 1 183 ? 26.227 8.287 -45.080 1.00 74.19 183 TRP A O 1
ATOM 1393 N N . ARG A 1 184 ? 26.764 6.582 -43.733 1.00 70.31 184 ARG A N 1
ATOM 1394 C CA . ARG A 1 184 ? 28.206 6.642 -44.042 1.00 70.31 184 ARG A CA 1
ATOM 1395 C C . ARG A 1 184 ? 28.505 6.369 -45.514 1.00 70.31 184 ARG A C 1
ATOM 1397 O O . ARG A 1 184 ? 29.400 6.995 -46.065 1.00 70.31 184 ARG A O 1
ATOM 1404 N N . GLU A 1 185 ? 27.758 5.467 -46.138 1.00 66.50 185 GLU A N 1
ATOM 1405 C CA . GLU A 1 185 ? 27.935 5.116 -47.549 1.00 66.50 185 GLU A CA 1
ATOM 1406 C C . GLU A 1 185 ? 27.457 6.241 -48.489 1.00 66.50 185 GLU A C 1
ATOM 1408 O O . GLU A 1 185 ? 28.091 6.514 -49.503 1.00 66.50 185 GLU A O 1
ATOM 1413 N N . HIS A 1 186 ? 26.403 6.973 -48.111 1.00 65.44 186 HIS A N 1
ATOM 1414 C CA . HIS A 1 186 ? 25.856 8.085 -48.902 1.00 65.44 186 HIS A CA 1
ATOM 1415 C C . HIS A 1 186 ? 26.475 9.453 -48.577 1.00 65.44 186 HIS A C 1
ATOM 1417 O O . HIS A 1 186 ? 26.286 10.398 -49.340 1.00 65.44 186 HIS A O 1
ATOM 1423 N N . VAL A 1 187 ? 27.251 9.585 -47.495 1.00 64.81 187 VAL A N 1
ATOM 1424 C CA . VAL A 1 187 ? 28.022 10.812 -47.215 1.00 64.81 187 VAL A CA 1
ATOM 1425 C C . VAL A 1 187 ? 29.024 11.100 -48.339 1.00 64.81 187 VAL A C 1
ATOM 1427 O O . VAL A 1 187 ? 29.197 12.263 -48.688 1.00 64.81 187 VAL A O 1
ATOM 1430 N N . TYR A 1 188 ? 29.562 10.077 -49.013 1.00 57.34 188 TYR A N 1
ATOM 1431 C CA . TYR A 1 188 ? 30.384 10.266 -50.217 1.00 57.34 188 TYR A CA 1
ATOM 1432 C C . TYR A 1 188 ? 29.625 10.910 -51.390 1.00 57.34 188 TYR A C 1
ATOM 1434 O O . TYR A 1 188 ? 30.235 11.601 -52.198 1.00 57.34 188 TYR A O 1
ATOM 1442 N N . LEU A 1 189 ? 28.301 10.743 -51.480 1.00 59.56 189 LEU A N 1
ATOM 1443 C CA . LEU A 1 189 ? 27.476 11.388 -52.513 1.00 59.56 189 LEU A CA 1
ATOM 1444 C C . LEU A 1 189 ? 27.146 12.849 -52.173 1.00 59.56 189 LEU A C 1
ATOM 1446 O O . LEU A 1 189 ? 26.841 13.629 -53.069 1.00 59.56 189 LEU A O 1
ATOM 1450 N N . LEU A 1 190 ? 27.232 13.231 -50.896 1.00 57.12 190 LEU A N 1
ATOM 1451 C CA . LEU A 1 190 ? 27.120 14.623 -50.443 1.00 57.12 190 LEU A CA 1
ATOM 1452 C C . LEU A 1 190 ? 28.480 15.345 -50.456 1.00 57.12 190 LEU A C 1
ATOM 1454 O O . LEU A 1 190 ? 28.527 16.552 -50.684 1.00 57.12 190 LEU A O 1
ATOM 1458 N N . GLU A 1 191 ? 29.584 14.616 -50.260 1.00 55.97 191 GLU A N 1
ATOM 1459 C CA . GLU A 1 191 ? 30.956 15.102 -50.480 1.00 55.97 191 GLU A CA 1
ATOM 1460 C C . GLU A 1 191 ? 31.374 15.098 -51.953 1.00 55.97 191 GLU A C 1
ATOM 1462 O O . GLU A 1 191 ? 32.348 15.767 -52.303 1.00 55.97 191 GLU A O 1
ATOM 1467 N N . ALA A 1 192 ? 30.606 14.451 -52.836 1.00 53.75 192 ALA A N 1
ATOM 1468 C CA . ALA A 1 192 ? 30.627 14.706 -54.271 1.00 53.75 192 ALA A CA 1
ATOM 1469 C C . ALA A 1 192 ? 30.044 16.102 -54.551 1.00 53.75 192 ALA A C 1
ATOM 1471 O O . ALA A 1 192 ? 29.021 16.277 -55.213 1.00 53.75 192 ALA A O 1
ATOM 1472 N N . ARG A 1 193 ? 30.721 17.127 -54.025 1.00 54.44 193 ARG A N 1
ATOM 1473 C CA . ARG A 1 193 ? 30.648 18.486 -54.528 1.00 54.44 193 ARG A CA 1
ATOM 1474 C C . ARG A 1 193 ? 30.926 18.391 -56.016 1.00 54.44 193 ARG A C 1
ATOM 1476 O O . ARG A 1 193 ? 32.047 18.122 -56.439 1.00 54.44 193 ARG A O 1
ATOM 1483 N N . TRP A 1 194 ? 29.878 18.579 -56.800 1.00 56.66 194 TRP A N 1
ATOM 1484 C CA . TRP A 1 194 ? 29.989 18.837 -58.219 1.00 56.66 194 TRP A CA 1
ATOM 1485 C C . TRP A 1 194 ? 30.764 20.154 -58.369 1.00 56.66 194 TRP A C 1
ATOM 1487 O O . TRP A 1 194 ? 30.181 21.235 -58.377 1.00 56.66 194 TRP A O 1
ATOM 1497 N N . GLU A 1 195 ? 32.096 20.070 -58.373 1.00 59.50 195 GLU A N 1
ATOM 1498 C CA . GLU A 1 195 ? 33.026 21.161 -58.664 1.00 59.50 195 GLU A CA 1
ATOM 1499 C C . GLU A 1 195 ? 33.458 21.010 -60.132 1.00 59.50 195 GLU A C 1
ATOM 1501 O O . GLU A 1 195 ? 34.524 20.455 -60.416 1.00 59.50 195 GLU A O 1
ATOM 1506 N N . PRO A 1 196 ? 32.642 21.467 -61.105 1.00 57.50 196 PRO A N 1
ATOM 1507 C CA . PRO A 1 196 ? 32.954 21.325 -62.530 1.00 57.50 196 PRO A CA 1
ATOM 1508 C C . PRO A 1 196 ? 34.275 22.021 -62.898 1.00 57.50 196 PRO A C 1
ATOM 1510 O O . PRO A 1 196 ? 34.964 21.607 -63.828 1.00 57.50 196 PRO A O 1
ATOM 1513 N N . SER A 1 197 ? 34.676 23.033 -62.122 1.00 60.22 197 SER A N 1
ATOM 1514 C CA . SER A 1 197 ? 35.959 23.726 -62.248 1.00 60.22 197 SER A CA 1
ATOM 1515 C C . SER A 1 197 ? 37.162 22.859 -61.857 1.00 60.22 197 SER A C 1
ATOM 1517 O O . SER A 1 197 ? 38.219 22.980 -62.476 1.00 60.22 197 SER A O 1
ATOM 1519 N N . ALA A 1 198 ? 37.021 21.957 -60.880 1.00 64.00 198 ALA A N 1
ATOM 1520 C CA . ALA A 1 198 ? 38.100 21.061 -60.467 1.00 64.00 198 ALA A CA 1
ATOM 1521 C C . ALA A 1 198 ? 38.376 19.984 -61.528 1.00 64.00 198 ALA A C 1
ATOM 1523 O O . ALA A 1 198 ? 39.537 19.660 -61.774 1.00 64.00 198 ALA A O 1
ATOM 1524 N N . ALA A 1 199 ? 37.337 19.492 -62.214 1.00 65.31 199 ALA A N 1
ATOM 1525 C CA . ALA A 1 199 ? 37.485 18.547 -63.324 1.00 65.31 199 ALA A CA 1
ATOM 1526 C C . ALA A 1 199 ? 38.237 19.166 -64.520 1.00 65.31 199 ALA A C 1
ATOM 1528 O O . ALA A 1 199 ? 39.139 18.538 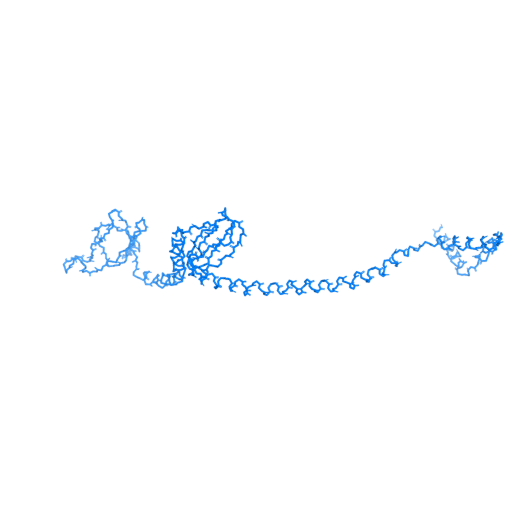-65.076 1.00 65.31 199 ALA A O 1
ATOM 1529 N N . TYR A 1 200 ? 37.939 20.426 -64.864 1.00 62.75 200 TYR A N 1
ATOM 1530 C CA . TYR A 1 200 ? 38.651 21.153 -65.925 1.00 62.75 200 TYR A CA 1
ATOM 1531 C C . TYR A 1 200 ? 40.130 21.382 -65.578 1.00 62.75 200 TYR A C 1
ATOM 1533 O O . TYR A 1 200 ? 41.016 21.173 -66.408 1.00 62.75 200 TYR A O 1
ATOM 1541 N N . LEU A 1 201 ? 40.413 21.758 -64.327 1.00 65.88 201 LEU A N 1
ATOM 1542 C CA . LEU A 1 201 ? 41.779 21.992 -63.852 1.00 65.88 201 LEU A CA 1
ATOM 1543 C C . LEU A 1 201 ? 42.585 20.698 -63.681 1.00 65.88 201 LEU A C 1
ATOM 1545 O O . LEU A 1 201 ? 43.801 20.716 -63.877 1.00 65.88 201 LEU A O 1
ATOM 1549 N N . ALA A 1 202 ? 41.936 19.580 -63.345 1.00 68.38 202 ALA A N 1
ATOM 1550 C CA . ALA A 1 202 ? 42.583 18.272 -63.283 1.00 68.38 202 ALA A CA 1
ATOM 1551 C C . ALA A 1 202 ? 43.063 17.836 -64.674 1.00 68.38 202 ALA A C 1
ATOM 1553 O O . ALA A 1 202 ? 44.234 17.492 -64.827 1.00 68.38 202 ALA A O 1
ATOM 1554 N N . HIS A 1 203 ? 42.217 17.965 -65.702 1.00 64.06 203 HIS A N 1
ATOM 1555 C CA . HIS A 1 203 ? 42.625 17.696 -67.083 1.00 64.06 203 HIS A CA 1
ATOM 1556 C C . HIS A 1 203 ? 43.701 18.662 -67.591 1.00 64.06 203 HIS A C 1
ATOM 1558 O O . HIS A 1 203 ? 44.635 18.226 -68.262 1.00 64.06 203 HIS A O 1
ATOM 1564 N N . ALA A 1 204 ? 43.631 19.948 -67.235 1.00 65.62 204 ALA A N 1
ATOM 1565 C CA . ALA A 1 204 ? 44.674 20.913 -67.588 1.00 65.62 204 ALA A CA 1
ATOM 1566 C C . ALA A 1 204 ? 46.031 20.560 -66.947 1.00 65.62 204 ALA A C 1
ATOM 1568 O O . ALA A 1 204 ? 47.063 20.602 -67.616 1.00 65.62 204 ALA A O 1
ATOM 1569 N N . ARG A 1 205 ? 46.040 20.146 -65.671 1.00 70.00 205 ARG A N 1
ATOM 1570 C CA . ARG A 1 205 ? 47.260 19.693 -64.978 1.00 70.00 205 ARG A CA 1
ATOM 1571 C C . ARG A 1 205 ? 47.817 18.397 -65.549 1.00 70.00 205 ARG A C 1
ATOM 1573 O O . ARG A 1 205 ? 49.030 18.251 -65.627 1.00 70.00 205 ARG A O 1
ATOM 1580 N N . GLU A 1 206 ? 46.958 17.465 -65.936 1.00 71.56 206 GLU A N 1
ATOM 1581 C CA . GLU A 1 206 ? 47.369 16.170 -66.480 1.00 71.56 206 GLU A CA 1
ATOM 1582 C C . GLU A 1 206 ? 47.932 16.285 -67.908 1.00 71.56 206 GLU A C 1
ATOM 1584 O O . GLU A 1 206 ? 48.840 15.536 -68.271 1.00 71.56 206 GLU A O 1
ATOM 1589 N N . ARG A 1 207 ? 47.450 17.253 -68.702 1.00 64.50 207 ARG A N 1
ATOM 1590 C CA . ARG A 1 207 ? 48.058 17.639 -69.991 1.00 64.50 207 ARG A CA 1
ATOM 1591 C C . ARG A 1 207 ? 49.398 18.346 -69.797 1.00 64.50 207 ARG A C 1
ATOM 1593 O O . ARG A 1 207 ? 50.383 17.965 -70.422 1.00 64.50 207 ARG A O 1
ATOM 1600 N N . ALA A 1 208 ? 49.473 19.274 -68.840 1.00 68.56 208 ALA A N 1
ATOM 1601 C CA . ALA A 1 208 ? 50.726 19.943 -68.486 1.00 68.56 208 ALA A CA 1
ATOM 1602 C C . ALA A 1 208 ? 51.792 18.956 -67.968 1.00 68.56 208 ALA A C 1
ATOM 1604 O O . ALA A 1 208 ? 52.963 19.064 -68.320 1.00 68.56 208 ALA A O 1
ATOM 1605 N N . ALA A 1 209 ? 51.395 17.952 -67.178 1.00 73.62 209 ALA A N 1
ATOM 1606 C CA . ALA A 1 209 ? 52.289 16.899 -66.689 1.00 73.62 209 ALA A CA 1
ATOM 1607 C C . ALA A 1 209 ? 52.758 15.938 -67.797 1.00 73.62 209 ALA A C 1
ATOM 1609 O O . ALA A 1 209 ? 53.841 15.366 -67.689 1.00 73.62 209 ALA A O 1
ATOM 1610 N N . ARG A 1 210 ? 51.969 15.777 -68.868 1.00 74.62 210 ARG A N 1
ATOM 1611 C CA . ARG A 1 210 ? 52.353 15.037 -70.082 1.00 74.62 210 ARG A CA 1
ATOM 1612 C C . ARG A 1 210 ? 53.208 15.855 -71.055 1.00 74.62 210 ARG A C 1
ATOM 1614 O O . ARG A 1 210 ? 53.629 15.312 -72.071 1.00 74.62 210 ARG A O 1
ATOM 1621 N N . GLY A 1 211 ? 53.504 17.116 -70.734 1.00 67.25 211 GLY A N 1
ATOM 1622 C CA . GLY A 1 211 ? 54.329 17.989 -71.568 1.00 67.25 211 GLY A CA 1
ATOM 1623 C C . GLY A 1 211 ? 53.645 18.441 -72.860 1.00 67.25 211 GLY A C 1
ATOM 1624 O O . GLY A 1 211 ? 54.330 18.915 -73.760 1.00 67.25 211 GLY A O 1
ATOM 1625 N N . GLU A 1 212 ? 52.320 18.300 -72.964 1.00 65.88 212 GLU A N 1
ATOM 1626 C CA . GLU A 1 212 ? 51.547 18.918 -74.043 1.00 65.88 212 GLU A CA 1
ATOM 1627 C C . GLU A 1 212 ? 51.469 20.424 -73.762 1.00 65.88 212 GLU A C 1
ATOM 1629 O O . GLU A 1 212 ? 50.859 20.850 -72.777 1.00 65.88 212 GLU A O 1
ATOM 1634 N N . GLU A 1 213 ? 52.123 21.238 -74.597 1.00 56.75 213 GLU A N 1
ATOM 1635 C CA . GLU A 1 213 ? 51.924 22.688 -74.571 1.00 56.75 213 GLU A CA 1
ATOM 1636 C C . GLU A 1 213 ? 50.434 22.997 -74.776 1.00 56.75 213 GLU A C 1
ATOM 1638 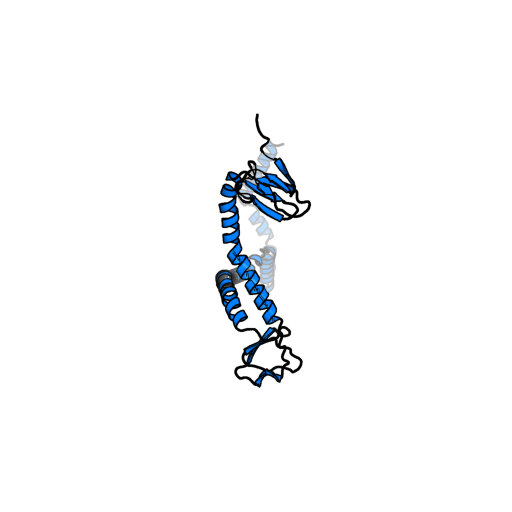O O . GLU A 1 213 ? 49.782 22.338 -75.595 1.00 56.75 213 GLU A O 1
ATOM 1643 N N . PRO A 1 214 ? 49.871 23.985 -74.055 1.00 50.81 214 PRO A N 1
ATOM 1644 C CA . PRO A 1 214 ? 48.508 24.421 -74.298 1.00 50.81 214 PRO A CA 1
ATOM 1645 C C . PRO A 1 214 ? 48.483 25.053 -75.689 1.00 50.81 214 PRO A C 1
ATOM 1647 O O . PRO A 1 214 ? 48.851 26.215 -75.863 1.00 50.81 214 PRO A O 1
ATOM 1650 N N . SER A 1 215 ? 48.122 24.264 -76.702 1.00 51.81 215 SER A N 1
ATOM 1651 C CA . SER A 1 215 ? 47.987 24.779 -78.054 1.00 51.81 215 SER A CA 1
ATOM 1652 C C . SER A 1 215 ? 46.936 25.877 -78.030 1.00 51.81 215 SER A C 1
ATOM 1654 O O . SER A 1 215 ? 45.845 25.673 -77.499 1.00 51.81 215 SER A O 1
ATOM 1656 N N . VAL A 1 216 ? 47.264 27.012 -78.638 1.00 50.06 216 VAL A N 1
ATOM 1657 C CA . VAL A 1 216 ? 46.428 28.206 -78.855 1.00 50.06 216 VAL A CA 1
ATOM 1658 C C . VAL A 1 216 ? 45.259 27.898 -79.826 1.00 50.06 216 VAL A C 1
ATOM 1660 O O . VAL A 1 216 ? 44.836 28.727 -80.614 1.00 50.06 216 VAL A O 1
ATOM 1663 N N . LEU A 1 217 ? 44.743 26.667 -79.802 1.00 52.06 217 LEU A N 1
ATOM 1664 C CA . LEU A 1 217 ? 43.734 26.105 -80.701 1.00 52.06 217 LEU A CA 1
ATOM 1665 C C . LEU A 1 217 ? 42.398 25.834 -79.990 1.00 52.06 217 LEU A C 1
ATOM 1667 O O . LEU A 1 217 ? 41.601 25.044 -80.478 1.00 52.06 217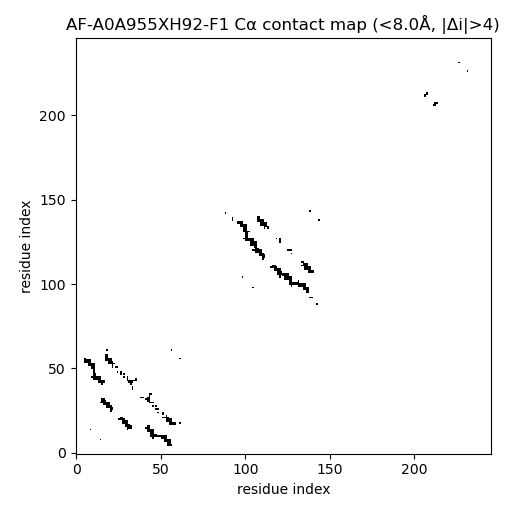 LEU A O 1
ATOM 1671 N N . ASP A 1 218 ? 42.116 26.502 -78.869 1.00 49.91 218 ASP A N 1
ATOM 1672 C CA . ASP A 1 218 ? 40.738 26.577 -78.354 1.00 49.91 218 ASP A CA 1
ATOM 1673 C C . ASP A 1 218 ? 39.983 27.814 -78.878 1.00 49.91 218 ASP A C 1
ATOM 1675 O O . ASP A 1 218 ? 38.762 27.883 -78.742 1.00 49.91 218 ASP A O 1
ATOM 1679 N N . ASP A 1 219 ? 40.652 28.738 -79.580 1.00 48.44 219 ASP A N 1
ATOM 1680 C CA . ASP A 1 219 ? 39.954 29.773 -80.359 1.00 48.44 219 ASP A CA 1
ATOM 1681 C C . ASP A 1 219 ? 39.238 29.163 -81.584 1.00 48.44 219 ASP A C 1
ATOM 1683 O O . ASP A 1 219 ? 38.182 29.638 -81.991 1.00 48.44 219 ASP A O 1
ATOM 1687 N N . GLU A 1 220 ? 39.717 28.028 -82.107 1.00 47.97 220 GLU A N 1
ATOM 1688 C CA . GLU A 1 220 ? 39.032 27.282 -83.175 1.00 47.97 220 GLU A CA 1
ATOM 1689 C C . GLU A 1 220 ? 37.884 26.401 -82.628 1.00 47.97 220 GLU A C 1
ATOM 1691 O O . GLU A 1 220 ? 36.914 26.118 -83.332 1.00 47.97 220 GLU A O 1
ATOM 1696 N N . ALA A 1 221 ? 37.919 26.039 -81.338 1.00 48.66 221 ALA A N 1
ATOM 1697 C CA . ALA A 1 221 ? 36.780 25.436 -80.637 1.00 48.66 221 ALA A CA 1
ATOM 1698 C C . ALA A 1 221 ? 35.691 26.474 -80.288 1.00 48.66 221 ALA A C 1
ATOM 1700 O O . ALA A 1 221 ? 34.507 26.128 -80.233 1.00 48.66 221 ALA A O 1
ATOM 1701 N N . LEU A 1 222 ? 36.064 27.749 -80.120 1.00 49.50 222 LEU A N 1
ATOM 1702 C CA . LEU A 1 222 ? 35.126 28.875 -80.050 1.00 49.50 222 LEU A CA 1
ATOM 1703 C C . LEU A 1 222 ? 34.450 29.148 -81.406 1.00 49.50 222 LEU A C 1
ATOM 1705 O O . LEU A 1 222 ? 33.260 29.464 -81.422 1.00 49.50 222 LEU A O 1
ATOM 1709 N N . ASP A 1 223 ? 35.139 28.912 -82.527 1.00 48.72 223 ASP A N 1
ATOM 1710 C CA . ASP A 1 223 ? 34.531 28.959 -83.868 1.00 48.72 223 ASP A CA 1
ATOM 1711 C C . ASP A 1 223 ? 33.710 27.696 -84.213 1.00 48.72 223 ASP A C 1
ATOM 1713 O O . ASP A 1 223 ? 32.676 27.789 -84.878 1.00 48.72 223 ASP A O 1
ATOM 1717 N N . ALA A 1 224 ? 34.062 26.512 -83.699 1.00 49.12 224 ALA A N 1
ATOM 1718 C CA . ALA A 1 224 ? 33.227 25.309 -83.832 1.00 49.12 224 ALA A CA 1
ATOM 1719 C C . ALA A 1 224 ? 31.944 25.366 -82.972 1.00 49.12 224 ALA A C 1
ATOM 1721 O O . ALA A 1 224 ? 30.938 24.734 -83.305 1.00 49.12 224 ALA A O 1
ATOM 1722 N N . ALA A 1 225 ? 31.941 26.174 -81.906 1.00 49.03 225 ALA A N 1
ATOM 1723 C CA . ALA A 1 225 ? 30.744 26.539 -81.148 1.00 49.03 225 ALA A CA 1
ATOM 1724 C C . ALA A 1 225 ? 29.876 27.611 -81.851 1.00 49.03 225 ALA A C 1
ATOM 1726 O O . ALA A 1 225 ? 28.761 27.890 -81.401 1.00 49.03 225 ALA A O 1
ATOM 1727 N N . ALA A 1 226 ? 30.330 28.185 -82.975 1.00 53.62 226 ALA A N 1
ATOM 1728 C CA . ALA A 1 226 ? 29.641 29.264 -83.686 1.00 53.62 226 ALA A CA 1
ATOM 1729 C C . ALA A 1 226 ? 28.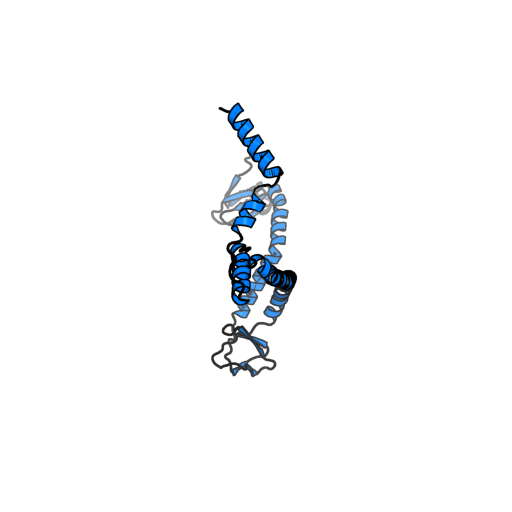476 28.815 -84.598 1.00 53.62 226 ALA A C 1
ATOM 1731 O O . ALA A 1 226 ? 27.884 29.657 -85.282 1.00 53.62 226 ALA A O 1
ATOM 1732 N N . LEU A 1 227 ? 28.082 27.533 -84.605 1.00 56.75 227 LEU A N 1
ATOM 1733 C CA . LEU A 1 227 ? 26.875 27.051 -85.295 1.00 56.75 227 LEU A CA 1
ATOM 1734 C C . LEU A 1 227 ? 26.283 25.771 -84.673 1.00 56.75 227 LEU A C 1
ATOM 1736 O O . LEU A 1 227 ? 26.274 24.713 -85.302 1.00 56.75 227 LEU A O 1
ATOM 1740 N N . ASP A 1 228 ? 25.670 25.853 -83.493 1.00 65.62 228 ASP A N 1
ATOM 1741 C CA . ASP A 1 228 ? 24.510 24.978 -83.275 1.00 65.62 228 ASP A CA 1
ATOM 1742 C C . ASP A 1 228 ? 23.361 25.543 -84.138 1.00 65.62 228 ASP A C 1
ATOM 1744 O O . ASP A 1 228 ? 22.964 26.701 -83.937 1.00 65.62 228 ASP A O 1
ATOM 1748 N N . PRO A 1 229 ? 22.822 24.800 -85.126 1.00 70.75 229 PRO A N 1
ATOM 1749 C CA . PRO A 1 229 ? 21.705 25.272 -85.946 1.00 70.75 229 PRO A CA 1
ATOM 1750 C C . PRO A 1 229 ? 20.487 25.685 -85.104 1.00 70.75 229 PRO A C 1
ATOM 1752 O O . PRO A 1 229 ? 19.709 26.543 -85.528 1.00 70.75 229 PRO A O 1
ATOM 1755 N N . ASN A 1 230 ? 20.343 25.143 -83.891 1.00 73.38 230 ASN A N 1
ATOM 1756 C CA . ASN A 1 230 ? 19.278 25.540 -82.973 1.00 73.38 230 ASN A CA 1
ATOM 1757 C C . ASN A 1 230 ? 19.527 26.909 -82.327 1.00 73.38 230 ASN A C 1
ATOM 1759 O O . ASN A 1 230 ? 18.575 27.666 -82.144 1.00 73.38 230 ASN A O 1
ATOM 1763 N N . LEU A 1 231 ? 20.781 27.272 -82.030 1.00 70.38 231 LEU A N 1
ATOM 1764 C CA . LEU A 1 231 ? 21.109 28.580 -81.448 1.00 70.38 231 LEU A CA 1
ATOM 1765 C C . LEU A 1 231 ? 20.917 29.718 -82.451 1.00 70.38 231 LEU A C 1
ATOM 1767 O O . LEU A 1 231 ? 20.438 30.784 -82.073 1.00 70.38 231 LEU A O 1
ATOM 1771 N N . ARG A 1 232 ? 21.206 29.478 -83.737 1.00 73.25 232 ARG A N 1
ATOM 1772 C CA . ARG A 1 232 ? 20.893 30.446 -84.802 1.00 73.25 232 ARG A CA 1
ATOM 1773 C C . ARG A 1 232 ? 19.396 30.686 -84.932 1.00 73.25 232 ARG A C 1
ATOM 1775 O O . ARG A 1 232 ? 18.963 31.830 -84.952 1.00 73.25 232 ARG A O 1
ATOM 1782 N N . ARG A 1 233 ? 18.606 29.610 -84.922 1.00 79.19 233 ARG A N 1
ATOM 1783 C CA . ARG A 1 233 ? 17.144 29.696 -84.971 1.00 79.19 233 ARG A CA 1
ATOM 1784 C C . ARG A 1 233 ? 16.571 30.497 -83.797 1.00 79.19 233 ARG A C 1
ATOM 1786 O O . ARG A 1 233 ? 15.660 31.290 -83.995 1.00 79.19 233 ARG A O 1
ATOM 1793 N N . LEU A 1 234 ? 17.121 30.310 -82.597 1.00 80.94 234 LEU A N 1
ATOM 1794 C CA . LEU A 1 234 ? 16.738 31.066 -81.402 1.00 80.94 234 LEU A CA 1
ATOM 1795 C C . LEU A 1 234 ? 17.157 32.539 -81.476 1.00 80.94 234 LEU A C 1
ATOM 1797 O O . LEU A 1 234 ? 16.384 33.402 -81.071 1.00 80.94 234 LEU A O 1
ATOM 1801 N N . ALA A 1 235 ? 18.348 32.836 -81.999 1.00 83.00 235 ALA A N 1
ATOM 1802 C CA . ALA A 1 235 ? 18.795 34.212 -82.197 1.00 83.00 235 ALA A CA 1
ATOM 1803 C C . ALA A 1 235 ? 17.885 34.956 -83.189 1.00 83.00 235 ALA A C 1
ATOM 1805 O O . ALA A 1 235 ? 17.417 36.051 -82.876 1.00 83.00 235 ALA A O 1
ATOM 1806 N N . ASP A 1 236 ? 17.550 34.321 -84.316 1.00 88.56 236 ASP A N 1
ATOM 1807 C CA . ASP A 1 236 ? 16.632 34.871 -85.318 1.00 88.56 236 ASP A CA 1
ATOM 1808 C C . ASP A 1 236 ? 15.215 35.075 -84.745 1.00 88.56 236 ASP A C 1
ATOM 1810 O O . ASP A 1 236 ? 14.568 36.088 -85.021 1.00 88.56 236 ASP A O 1
ATOM 1814 N N . GLU A 1 237 ? 14.731 34.150 -83.906 1.00 88.25 237 GLU A N 1
ATOM 1815 C CA . GLU A 1 237 ? 13.417 34.249 -83.252 1.00 88.25 237 GLU A CA 1
ATOM 1816 C C . GLU A 1 237 ? 13.361 35.389 -82.221 1.00 88.25 237 GLU A C 1
ATOM 1818 O O . GLU A 1 237 ? 12.379 36.136 -82.165 1.00 88.25 237 GLU A O 1
ATOM 1823 N N . VAL A 1 238 ? 14.425 35.574 -81.433 1.00 91.06 238 VAL A N 1
ATOM 1824 C CA . VAL A 1 238 ? 14.531 36.689 -80.478 1.00 91.06 238 VAL A CA 1
ATOM 1825 C C . VAL A 1 238 ? 14.580 38.030 -81.210 1.00 91.06 238 VAL A C 1
ATOM 1827 O O . VAL A 1 238 ? 13.948 38.994 -80.772 1.00 91.06 238 VAL A O 1
ATOM 1830 N N . GLU A 1 239 ? 15.289 38.108 -82.335 1.00 91.31 239 GLU A N 1
ATOM 1831 C CA . GLU A 1 239 ? 15.380 39.337 -83.122 1.00 91.31 239 GLU A CA 1
ATOM 1832 C C . GLU A 1 239 ? 14.070 39.667 -83.849 1.00 91.31 239 GLU A C 1
ATOM 1834 O O . GLU A 1 239 ? 13.693 40.839 -83.925 1.00 91.31 239 GLU A O 1
ATOM 1839 N N . ALA A 1 240 ? 13.336 38.650 -84.312 1.00 91.62 240 ALA A N 1
ATOM 1840 C CA . ALA A 1 240 ? 11.989 38.811 -84.853 1.00 91.62 240 ALA A CA 1
ATOM 1841 C C . ALA A 1 240 ? 11.025 39.377 -83.799 1.00 91.62 240 ALA A C 1
ATOM 1843 O O . ALA A 1 240 ? 10.376 40.390 -84.061 1.00 91.62 240 ALA A O 1
ATOM 1844 N N . ARG A 1 241 ? 11.010 38.818 -82.578 1.00 86.50 241 ARG A N 1
ATOM 1845 C CA . ARG A 1 241 ? 10.181 39.353 -81.481 1.00 86.50 241 ARG A CA 1
ATOM 1846 C C . ARG A 1 241 ? 10.543 40.784 -81.107 1.00 86.50 241 ARG A C 1
ATOM 1848 O O . ARG A 1 241 ? 9.658 41.595 -80.869 1.00 86.50 241 ARG A O 1
ATOM 1855 N N . ARG A 1 242 ? 11.832 41.132 -81.112 1.00 87.94 242 ARG A N 1
ATOM 1856 C CA . ARG A 1 242 ? 12.274 42.505 -80.817 1.00 87.94 242 ARG A CA 1
ATOM 1857 C C . ARG A 1 242 ? 11.769 43.541 -81.823 1.00 87.94 242 ARG A C 1
ATOM 1859 O O . ARG A 1 242 ? 11.626 44.696 -81.445 1.00 87.94 242 ARG A O 1
ATOM 1866 N N . ARG A 1 243 ? 11.537 43.149 -83.082 1.00 87.38 243 ARG A N 1
ATOM 1867 C CA . ARG A 1 243 ? 10.944 44.022 -84.114 1.00 87.38 243 ARG A CA 1
ATOM 1868 C C . ARG A 1 243 ? 9.421 44.110 -84.018 1.00 87.38 243 ARG A C 1
ATOM 1870 O O . ARG A 1 243 ? 8.850 45.033 -84.579 1.00 87.38 243 ARG A O 1
ATOM 1877 N N . GLU A 1 244 ? 8.775 43.146 -83.367 1.00 84.25 244 GLU A N 1
ATOM 1878 C CA . GLU A 1 244 ? 7.328 43.160 -83.120 1.00 84.25 244 GLU A CA 1
ATOM 1879 C C . GLU A 1 244 ? 6.968 43.914 -81.829 1.00 84.25 244 GLU A C 1
ATOM 1881 O O . GLU A 1 244 ? 5.887 44.492 -81.738 1.00 84.25 244 GLU A O 1
ATOM 1886 N N . GLU A 1 245 ? 7.865 43.920 -80.837 1.00 78.12 245 GLU A N 1
ATOM 1887 C CA . GLU A 1 245 ? 7.669 44.579 -79.536 1.00 78.12 245 GLU A CA 1
ATOM 1888 C C . GLU A 1 245 ? 8.205 46.026 -79.462 1.00 78.12 245 GLU A C 1
ATOM 1890 O O . GLU A 1 245 ? 7.970 46.701 -78.456 1.00 78.12 245 GLU A O 1
ATOM 1895 N N . GLY A 1 246 ? 8.922 46.507 -80.486 1.00 63.38 246 GLY A N 1
ATOM 1896 C CA . GLY A 1 246 ? 9.460 47.875 -80.580 1.00 63.38 246 GLY A CA 1
ATOM 1897 C C . GLY A 1 246 ? 8.809 48.687 -81.687 1.00 63.38 246 GLY A C 1
ATOM 1898 O O . GLY A 1 246 ? 8.516 49.877 -81.432 1.00 63.38 246 GLY A O 1
#

Sequence (246 aa):
MKRPMMTWYREGDIVPTGFYIAPRKLDVRAVVRGQDGPHAPDGARLRGVEGARYLRLPLFVGVLLTPVIGGAFALSMPAVVLFALGREIVRRARQKRVVAGQEPAPAGVYLGLDRLAVRHVGAAGEAIDAPADTRYWRVPTLLLVLLSPLAGGLFVVAFPVFLVVALVGGLARALTRPVVALWREHVYLLEARWEPSAAYLAHARERAARGEEPSVLDDEALDAAALDPNLRRLADEVEARRREEG

Mean predicted aligned error: 19.48 Å

Solvent-accessible surface area (backbone atoms only — not comparable to full-atom values): 14240 Å² total; per-residue (Å²): 134,89,74,75,87,70,54,79,42,49,56,66,38,76,36,61,67,39,35,33,38,19,82,94,75,75,45,78,45,80,45,54,72,56,76,78,38,96,80,51,74,93,25,25,64,40,86,69,57,92,91,41,57,26,40,49,42,60,63,67,58,54,63,64,42,45,60,56,54,50,49,52,48,62,69,42,43,63,57,53,51,51,50,54,51,49,51,52,49,53,54,56,65,64,66,68,62,76,44,46,20,58,41,65,33,69,52,45,42,31,41,20,75,93,73,73,41,77,47,77,36,87,46,71,58,45,50,45,96,49,61,61,90,43,58,28,38,64,54,56,67,69,56,54,63,63,44,45,61,54,54,50,52,49,44,68,63,47,48,60,54,51,50,50,52,51,51,54,53,48,49,50,58,60,53,47,53,58,52,53,52,53,47,63,66,48,46,58,65,67,68,54,65,87,50,71,67,56,58,56,50,50,54,51,49,55,38,53,73,68,65,51,73,87,66,89,59,58,65,57,51,56,56,66,62,71,64,48,74,65,58,53,55,50,51,53,50,53,53,51,50,53,68,74,78,105